Protein AF-A0A4Q2XFU2-F1 (afdb_monomer_lite)

Sequence (318 aa):
MWLLLPLVTVALMLGLLWYSGEKDAEALAARGAREAVERKFSPLDPGSWTQAGGTGRWFGEGVESVMTWKHNPWRRERVHVGKRLRELRDSTDPADQAEYRRLKKLGSEWQERLLERYPELALPKDKEVPEEKNAFLKLMALFKEIDGTRGGSSPLPLDELRGQGHLLDTRAAQDIVTKNRQMIDQLREIGLMTGHSSNGYDPGHQRPNPYNLLGGAELLLLDARLAAAQGDTAHALETIRATRGLADHLTGVATAGTLEGCLVGAMQQQIRMYLMESILPSLPADGIDLAEWEAAAGLGVARPPDYAGMQRGDWNAM

Foldseek 3Di:
DVVVVVVVVVVVVVVVVVVVVVVVVVLVVCQPVDDLDPQQDDPPDPVSVVVVPPPVVVVVSDPVNLVPDPVNVPPPPPPPVCPLLVCLVPDPDPVSVVVNVVVVVVVVVVLVVVCVVVVVLAFDDKDDDPPVLALLNLVQVVLVVQCVPPPGDGPLPCVLVVPPPQLVDLVSLVVSLVVCVVLLVSLLVSLPGDHHECPPPDVPPPGGDLLVLVSNLVSLLSVLLNCLLVQNNVSSLSSLSSNLSSLCRQLVYQLAAVVSVVSSVVSLVVSVCSCVPGRVVSHDPPDDPVVSSVVSSVPDDDDPVSNVSNHSSVSVVD

pLDDT: mean 76.24, std 17.19, range [42.53, 97.94]

Radius of gyration: 27.14 Å; chains: 1; bounding box: 66×79×58 Å

Structure (mmCIF, N/CA/C/O backbone):
data_AF-A0A4Q2XFU2-F1
#
_entry.id   AF-A0A4Q2XFU2-F1
#
loop_
_atom_site.group_PDB
_atom_site.id
_atom_site.type_symbol
_atom_site.label_atom_id
_atom_site.label_alt_id
_atom_site.label_comp_id
_atom_site.label_asym_id
_atom_site.label_entity_id
_atom_site.label_seq_id
_atom_site.pdbx_PDB_ins_code
_atom_site.Cartn_x
_atom_site.Cartn_y
_atom_site.Cartn_z
_atom_site.occupancy
_atom_site.B_iso_or_equiv
_atom_site.auth_seq_id
_atom_site.auth_comp_id
_atom_site.auth_asym_id
_atom_site.auth_atom_id
_atom_site.pdbx_PDB_model_num
ATOM 1 N N . MET A 1 1 ? 28.397 -60.029 -6.304 1.00 49.81 1 MET A N 1
ATOM 2 C CA . MET A 1 1 ? 28.362 -59.058 -7.424 1.00 49.81 1 MET A CA 1
ATOM 3 C C . MET A 1 1 ? 27.566 -57.785 -7.096 1.00 49.81 1 MET A C 1
ATOM 5 O O . MET A 1 1 ? 28.002 -56.717 -7.488 1.00 49.81 1 MET A O 1
ATOM 9 N N . TRP A 1 2 ? 26.481 -57.849 -6.309 1.00 45.12 2 TRP A N 1
ATOM 10 C CA . TRP A 1 2 ? 25.654 -56.678 -5.947 1.00 45.12 2 TRP A CA 1
ATOM 11 C C . TRP A 1 2 ? 26.248 -55.708 -4.899 1.00 45.12 2 TRP A C 1
ATOM 13 O O . TRP A 1 2 ? 25.798 -54.576 -4.800 1.00 45.12 2 TRP A O 1
ATOM 23 N N . LEU A 1 3 ? 27.292 -56.106 -4.163 1.00 48.03 3 LEU A N 1
ATOM 24 C CA . LEU A 1 3 ? 28.002 -55.234 -3.207 1.00 48.03 3 LEU A CA 1
ATOM 25 C C . LEU A 1 3 ? 29.131 -54.399 -3.840 1.00 48.03 3 LEU A C 1
ATOM 27 O O . LEU A 1 3 ? 29.602 -53.446 -3.229 1.00 48.03 3 LEU A O 1
ATOM 31 N N . LEU A 1 4 ? 29.563 -54.732 -5.062 1.00 51.41 4 LEU A N 1
ATOM 32 C CA . LEU A 1 4 ? 30.652 -54.021 -5.748 1.00 51.41 4 LEU A CA 1
ATOM 33 C C . LEU A 1 4 ? 30.171 -52.738 -6.436 1.00 51.41 4 LEU A C 1
ATOM 35 O O . LEU A 1 4 ? 30.928 -51.778 -6.523 1.00 51.41 4 LEU A O 1
ATOM 39 N N . LEU A 1 5 ? 28.910 -52.701 -6.877 1.00 54.88 5 LEU A N 1
ATOM 40 C CA . LEU A 1 5 ? 28.333 -51.542 -7.558 1.00 54.88 5 LEU A CA 1
ATOM 41 C C . LEU A 1 5 ? 28.380 -50.252 -6.711 1.00 54.88 5 LEU A C 1
ATOM 43 O O . LEU A 1 5 ? 28.926 -49.269 -7.207 1.00 54.88 5 LEU A O 1
ATOM 47 N N . PRO A 1 6 ? 27.906 -50.229 -5.444 1.00 57.16 6 PRO A N 1
ATOM 48 C CA . PRO A 1 6 ? 27.914 -49.000 -4.648 1.00 57.16 6 PRO A CA 1
ATOM 49 C C . PRO A 1 6 ? 29.331 -48.518 -4.306 1.00 57.16 6 PRO A C 1
ATOM 51 O O . PRO A 1 6 ? 29.575 -47.315 -4.278 1.00 57.16 6 PRO A O 1
ATOM 54 N N . LEU A 1 7 ? 30.290 -49.431 -4.115 1.00 63.16 7 LEU A N 1
ATOM 55 C CA . LEU A 1 7 ? 31.689 -49.075 -3.850 1.00 63.16 7 LEU A CA 1
ATOM 56 C C . LEU A 1 7 ? 32.358 -48.415 -5.061 1.00 63.16 7 LEU A C 1
ATOM 58 O O . LEU A 1 7 ? 33.082 -47.436 -4.900 1.00 63.16 7 LEU A O 1
ATOM 62 N N . VAL A 1 8 ? 32.073 -48.901 -6.271 1.00 70.88 8 VAL A N 1
ATOM 63 C CA . VAL A 1 8 ? 32.572 -48.289 -7.512 1.00 70.88 8 VAL A CA 1
ATOM 64 C C . VAL A 1 8 ? 31.958 -46.905 -7.724 1.00 70.88 8 VAL A C 1
ATOM 66 O O . VAL A 1 8 ? 32.666 -45.984 -8.123 1.00 70.88 8 VAL A O 1
ATOM 69 N N . THR A 1 9 ? 30.674 -46.714 -7.404 1.00 64.12 9 THR A N 1
ATOM 70 C CA . THR A 1 9 ? 30.022 -45.397 -7.509 1.00 64.12 9 THR A CA 1
ATOM 71 C C . THR A 1 9 ? 30.608 -44.390 -6.521 1.00 64.12 9 THR A C 1
ATOM 73 O O . THR A 1 9 ? 30.875 -43.252 -6.899 1.00 64.12 9 THR A O 1
ATOM 76 N N . VAL A 1 10 ? 30.862 -44.803 -5.275 1.00 67.69 10 VAL A N 1
ATOM 77 C CA . VAL A 1 10 ? 31.498 -43.943 -4.264 1.00 67.69 10 VAL A CA 1
ATOM 78 C C . VAL A 1 10 ? 32.936 -43.609 -4.662 1.00 67.69 10 VAL A C 1
ATOM 80 O O . VAL A 1 10 ? 33.326 -42.448 -4.587 1.00 67.69 10 VAL A O 1
ATOM 83 N N . ALA A 1 11 ? 33.706 -44.581 -5.158 1.00 74.94 11 ALA A N 1
ATOM 84 C CA . ALA A 1 11 ? 35.066 -44.342 -5.641 1.00 74.94 11 ALA A CA 1
ATOM 85 C C . ALA A 1 11 ? 35.101 -43.391 -6.851 1.00 74.94 11 ALA A C 1
ATOM 87 O O . ALA A 1 11 ? 35.951 -42.506 -6.907 1.00 74.94 11 ALA A O 1
ATOM 88 N N . LEU A 1 12 ? 34.150 -43.517 -7.785 1.00 69.50 12 LEU 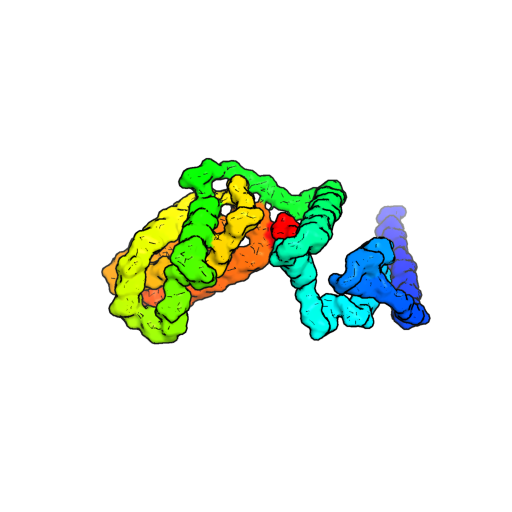A N 1
ATOM 89 C CA . LEU A 1 12 ? 34.001 -42.595 -8.915 1.00 69.50 12 LEU A CA 1
ATOM 90 C C . LEU A 1 12 ? 33.606 -41.188 -8.465 1.00 69.50 12 LEU A C 1
ATOM 92 O O . LEU A 1 12 ? 34.170 -40.222 -8.969 1.00 69.50 12 LEU A O 1
ATOM 96 N N . MET A 1 13 ? 32.684 -41.054 -7.507 1.00 59.94 13 MET A N 1
ATOM 97 C CA . MET A 1 13 ? 32.305 -39.745 -6.970 1.00 59.94 13 MET A CA 1
ATOM 98 C C . MET A 1 13 ? 33.457 -39.079 -6.217 1.00 59.94 13 MET A C 1
ATOM 100 O O . MET A 1 13 ? 33.692 -37.892 -6.414 1.00 59.94 13 MET A O 1
ATOM 104 N N . LEU A 1 14 ? 34.215 -39.831 -5.413 1.00 64.50 14 LEU A N 1
ATOM 105 C CA . LEU A 1 14 ? 35.394 -39.310 -4.716 1.00 64.50 14 LEU A CA 1
ATOM 106 C C . LEU A 1 14 ? 36.519 -38.942 -5.691 1.00 64.50 14 LEU A C 1
ATOM 108 O O . LEU A 1 14 ? 37.148 -37.903 -5.521 1.00 64.50 14 LEU A O 1
ATOM 112 N N . GLY A 1 15 ? 36.736 -39.743 -6.738 1.00 71.25 15 GLY A N 1
ATOM 113 C CA . GLY A 1 15 ? 37.690 -39.428 -7.803 1.00 71.25 15 GLY A CA 1
ATOM 114 C C . GLY A 1 15 ? 37.287 -38.194 -8.614 1.00 71.25 15 GLY A C 1
ATOM 115 O O . GLY A 1 15 ? 38.135 -37.361 -8.917 1.00 71.25 15 GLY A O 1
ATOM 116 N N . LEU A 1 16 ? 35.993 -38.029 -8.913 1.00 61.59 16 LEU A N 1
ATOM 117 C CA . LEU A 1 16 ? 35.456 -36.834 -9.572 1.00 61.59 16 LEU A CA 1
ATOM 118 C C . LEU A 1 16 ? 35.568 -35.593 -8.682 1.00 61.59 16 LEU A C 1
ATOM 120 O O . LEU A 1 16 ? 35.962 -34.549 -9.188 1.00 61.59 16 LEU A O 1
ATOM 124 N N . LEU A 1 17 ? 35.282 -35.714 -7.381 1.00 51.53 17 LEU A N 1
ATOM 125 C CA . LEU A 1 17 ? 35.433 -34.638 -6.393 1.00 51.53 17 LEU A CA 1
ATOM 126 C C . LEU A 1 17 ? 36.893 -34.215 -6.213 1.00 51.53 17 LEU A C 1
ATOM 128 O O . LEU A 1 17 ? 37.179 -33.021 -6.133 1.00 51.53 17 LEU A O 1
ATOM 132 N N . TRP A 1 18 ? 37.821 -35.175 -6.185 1.00 66.19 18 TRP A N 1
ATOM 133 C CA . TRP A 1 18 ? 39.254 -34.884 -6.166 1.00 66.19 18 TRP A CA 1
ATOM 134 C C . TRP A 1 18 ? 39.660 -34.164 -7.452 1.00 66.19 18 TRP A C 1
ATOM 136 O O . TRP A 1 18 ? 40.228 -33.078 -7.390 1.00 66.19 18 TRP A O 1
ATOM 146 N N . TYR A 1 19 ? 39.315 -34.715 -8.617 1.00 64.25 19 TYR A N 1
ATOM 147 C CA . TYR A 1 19 ? 39.688 -34.139 -9.909 1.00 64.25 19 TYR A CA 1
ATOM 148 C C . TYR A 1 19 ? 39.075 -32.748 -10.145 1.00 64.25 19 TYR A C 1
ATOM 150 O O . TYR A 1 19 ? 39.722 -31.877 -10.728 1.00 64.25 19 TYR A O 1
ATOM 158 N N . SER A 1 20 ? 37.847 -32.498 -9.672 1.00 53.00 20 SER A N 1
ATOM 159 C CA . SER A 1 20 ? 37.256 -31.155 -9.688 1.00 53.00 20 SER A CA 1
ATOM 160 C C . SER A 1 20 ? 37.944 -30.218 -8.696 1.00 53.00 20 SER A C 1
ATOM 162 O O . SER A 1 20 ? 38.199 -29.068 -9.036 1.00 53.00 20 SER A O 1
ATOM 164 N N . GLY A 1 21 ? 38.304 -30.714 -7.508 1.00 50.47 21 GLY A N 1
ATOM 165 C CA . GLY A 1 21 ? 39.012 -29.942 -6.486 1.00 50.47 21 GLY A CA 1
ATOM 166 C C . GLY A 1 21 ? 40.423 -29.524 -6.903 1.00 50.47 21 GLY A C 1
ATOM 167 O O . GLY A 1 21 ? 40.848 -28.422 -6.576 1.00 50.47 21 GLY A O 1
ATOM 168 N N . GLU A 1 22 ? 41.132 -30.353 -7.671 1.00 54.50 22 GLU A N 1
ATOM 169 C CA . GLU A 1 22 ? 42.472 -30.044 -8.189 1.00 54.50 22 GLU A CA 1
ATOM 170 C C . GLU A 1 22 ? 42.426 -28.931 -9.250 1.00 54.50 22 GLU A C 1
ATOM 172 O O . GLU A 1 22 ? 43.223 -27.994 -9.209 1.00 54.50 22 GLU A O 1
ATOM 177 N N . LYS A 1 23 ? 41.424 -28.966 -10.141 1.00 54.53 23 LYS A N 1
ATOM 178 C CA . LYS A 1 23 ? 41.195 -27.901 -11.131 1.00 54.53 23 LYS A CA 1
ATOM 179 C C . LYS A 1 23 ? 40.722 -26.598 -10.501 1.00 54.53 23 LYS A C 1
ATOM 181 O O . LYS A 1 23 ? 41.140 -25.530 -10.947 1.00 54.53 23 LYS A O 1
ATOM 186 N N . ASP A 1 24 ? 39.887 -26.671 -9.468 1.00 46.91 24 ASP A N 1
ATOM 187 C CA . ASP A 1 24 ? 39.476 -25.490 -8.709 1.00 46.91 24 ASP A CA 1
ATOM 188 C C . ASP A 1 24 ? 40.637 -24.917 -7.889 1.00 46.91 24 ASP A C 1
ATOM 190 O O . ASP A 1 24 ? 40.758 -23.698 -7.796 1.00 46.91 24 ASP A O 1
ATOM 194 N N . ALA A 1 25 ? 41.540 -25.751 -7.363 1.00 52.69 25 ALA A N 1
ATOM 195 C CA . ALA A 1 25 ? 42.742 -25.304 -6.662 1.00 52.69 25 ALA A CA 1
ATOM 196 C C . ALA A 1 25 ? 43.755 -24.628 -7.604 1.00 52.69 25 ALA A C 1
ATOM 198 O O . ALA A 1 25 ? 44.280 -23.573 -7.256 1.00 52.69 25 ALA A O 1
ATOM 199 N N . GLU A 1 26 ? 43.985 -25.159 -8.811 1.00 52.91 26 GLU A N 1
ATOM 200 C CA . GLU A 1 26 ? 44.792 -24.484 -9.842 1.00 52.91 26 GLU A CA 1
ATOM 201 C C . GLU A 1 26 ? 44.137 -23.178 -10.320 1.00 52.91 26 GLU A C 1
ATOM 203 O O . GLU A 1 26 ? 44.817 -22.161 -10.481 1.00 52.91 26 GLU A O 1
ATOM 208 N N . ALA A 1 27 ? 42.812 -23.163 -10.500 1.00 51.81 27 ALA A N 1
ATOM 209 C CA . ALA A 1 27 ? 42.072 -21.957 -10.868 1.00 51.81 27 ALA A CA 1
ATOM 210 C C . ALA A 1 27 ? 42.086 -20.898 -9.751 1.00 51.81 27 ALA A C 1
ATOM 212 O O . ALA A 1 27 ? 42.178 -19.706 -10.044 1.00 51.81 27 ALA A O 1
ATOM 213 N N . LEU A 1 28 ? 42.038 -21.310 -8.481 1.00 47.12 28 LEU A N 1
ATOM 214 C CA . LEU A 1 28 ? 42.187 -20.441 -7.310 1.00 47.12 28 LEU A CA 1
ATOM 215 C C . LEU A 1 28 ? 43.626 -19.935 -7.151 1.00 47.12 28 LEU A C 1
ATOM 217 O O . LEU A 1 28 ? 43.813 -18.762 -6.848 1.00 47.12 28 LEU A O 1
ATOM 221 N N . ALA A 1 29 ? 44.638 -20.765 -7.419 1.00 54.44 29 ALA A N 1
ATOM 222 C CA . ALA A 1 29 ? 46.047 -20.368 -7.371 1.00 54.44 29 ALA A CA 1
ATOM 223 C C . ALA A 1 29 ? 46.440 -19.409 -8.513 1.00 54.44 29 ALA A C 1
ATOM 225 O O . ALA A 1 29 ? 47.334 -18.580 -8.349 1.00 54.44 29 ALA A O 1
ATOM 226 N N . ALA A 1 30 ? 45.763 -19.489 -9.663 1.00 52.72 30 ALA A N 1
ATOM 227 C CA . ALA A 1 30 ? 45.964 -18.587 -10.799 1.00 52.72 30 ALA A CA 1
ATOM 228 C C . ALA A 1 30 ? 45.093 -17.311 -10.750 1.00 52.72 30 ALA A C 1
ATOM 230 O O . ALA A 1 30 ? 45.330 -16.373 -11.524 1.00 52.72 30 ALA A O 1
ATOM 231 N N . ARG A 1 31 ? 44.095 -17.239 -9.856 1.00 44.16 31 ARG A N 1
ATOM 232 C CA . ARG A 1 31 ? 43.271 -16.040 -9.627 1.00 44.16 31 ARG A CA 1
ATOM 233 C C . ARG A 1 31 ? 44.111 -14.969 -8.923 1.00 44.16 31 ARG A C 1
ATOM 235 O O . ARG A 1 31 ? 44.478 -15.106 -7.766 1.00 44.16 31 ARG A O 1
ATOM 242 N N . GLY A 1 32 ? 44.440 -13.902 -9.655 1.00 43.59 32 GLY A N 1
ATOM 243 C CA . GLY A 1 32 ? 45.226 -12.758 -9.164 1.00 43.59 32 GLY A CA 1
ATOM 244 C C . GLY A 1 32 ? 46.650 -12.649 -9.722 1.00 43.59 32 GLY A C 1
ATOM 245 O O . GLY A 1 32 ? 47.272 -11.604 -9.568 1.00 43.59 32 GLY A O 1
ATOM 246 N N . ALA A 1 33 ? 47.154 -13.669 -10.429 1.00 47.19 33 ALA A N 1
ATOM 247 C CA . ALA A 1 33 ? 48.502 -13.656 -11.018 1.00 47.19 33 ALA A CA 1
ATOM 248 C C . ALA A 1 33 ? 48.585 -12.971 -12.398 1.00 47.19 33 ALA A C 1
ATOM 250 O O . ALA A 1 33 ? 49.669 -12.832 -12.963 1.00 47.19 33 ALA A O 1
ATOM 251 N N . ARG A 1 34 ? 47.449 -12.557 -12.972 1.00 48.34 34 ARG A N 1
ATOM 252 C CA . ARG A 1 34 ? 47.411 -11.793 -14.226 1.00 48.34 34 ARG A CA 1
ATOM 253 C C . ARG A 1 34 ? 47.242 -10.317 -13.905 1.00 48.34 34 ARG A C 1
ATOM 255 O O . ARG A 1 34 ? 46.313 -9.959 -13.183 1.00 48.34 34 ARG A O 1
ATOM 262 N N . GLU A 1 35 ? 48.119 -9.483 -14.462 1.00 46.12 35 GLU A N 1
ATOM 263 C CA . GLU A 1 35 ? 47.969 -8.029 -14.407 1.00 46.12 35 GLU A CA 1
ATOM 264 C C . GLU A 1 35 ? 46.550 -7.634 -14.819 1.00 46.12 35 GLU A C 1
ATOM 266 O O . GLU A 1 35 ? 45.994 -8.143 -15.800 1.00 46.12 35 GLU A O 1
ATOM 271 N N . ALA A 1 36 ? 45.948 -6.741 -14.033 1.00 47.31 36 ALA A N 1
ATOM 272 C CA . ALA A 1 36 ? 44.633 -6.210 -14.323 1.00 47.31 36 ALA A CA 1
ATOM 273 C C . ALA A 1 36 ? 44.693 -5.479 -15.668 1.00 47.31 36 ALA A C 1
ATOM 275 O O . ALA A 1 36 ? 45.238 -4.383 -15.764 1.00 47.31 36 ALA A O 1
ATOM 276 N N . VAL A 1 37 ? 44.140 -6.102 -16.713 1.00 52.44 37 VAL A N 1
ATOM 277 C CA . VAL A 1 37 ? 43.963 -5.465 -18.021 1.00 52.44 37 VAL A CA 1
ATOM 278 C C . VAL A 1 37 ? 43.255 -4.137 -17.792 1.00 52.44 37 VAL A C 1
ATOM 280 O O . VAL A 1 37 ? 42.186 -4.118 -17.184 1.00 52.44 37 VAL A O 1
ATOM 283 N N . GLU A 1 38 ? 43.840 -3.034 -18.252 1.00 48.56 38 GLU A N 1
ATOM 284 C CA . GLU A 1 38 ? 43.254 -1.708 -18.092 1.00 48.56 38 GLU A CA 1
ATOM 285 C C . GLU A 1 38 ? 41.925 -1.654 -18.867 1.00 48.56 38 GLU A C 1
ATOM 287 O O . GLU A 1 38 ? 41.883 -1.712 -20.100 1.00 48.56 38 GLU A O 1
ATOM 292 N N . ARG A 1 39 ? 40.802 -1.659 -18.135 1.00 58.12 39 ARG A N 1
ATOM 293 C CA . ARG A 1 39 ? 39.467 -1.837 -18.724 1.00 58.12 39 ARG A CA 1
ATOM 294 C C . ARG A 1 39 ? 38.865 -0.491 -19.090 1.00 58.12 39 ARG A C 1
ATOM 296 O O . ARG A 1 39 ? 38.574 0.324 -18.218 1.00 58.12 39 ARG A O 1
ATOM 303 N N . LYS A 1 40 ? 38.585 -0.305 -20.378 1.00 55.59 40 LYS A N 1
ATOM 304 C CA . LYS A 1 40 ? 37.839 0.836 -20.919 1.00 55.59 40 LYS A CA 1
ATOM 305 C C . LYS A 1 40 ? 36.332 0.613 -20.777 1.00 55.59 40 LYS A C 1
ATOM 307 O O . LYS A 1 40 ? 35.641 0.587 -21.780 1.00 55.59 40 LYS A O 1
ATOM 312 N N . PHE A 1 41 ? 35.821 0.387 -19.566 1.00 53.00 41 PHE A N 1
ATOM 313 C CA . PHE A 1 41 ? 34.390 0.566 -19.292 1.00 53.00 41 PHE A CA 1
ATOM 314 C C . PHE A 1 41 ? 34.247 1.766 -18.373 1.00 53.00 41 PHE A C 1
ATOM 316 O O . PHE A 1 41 ? 34.809 1.788 -17.278 1.00 53.00 41 PHE A O 1
ATOM 323 N N . SER A 1 42 ? 33.467 2.739 -18.817 1.00 55.66 42 SER A N 1
ATOM 324 C CA . SER A 1 42 ? 33.094 3.918 -18.059 1.00 55.66 42 SER A CA 1
ATOM 325 C C . SER A 1 42 ? 31.567 3.998 -18.001 1.00 55.66 42 SER A C 1
ATOM 327 O O . SER A 1 42 ? 30.910 4.022 -19.046 1.00 55.66 42 SER A O 1
ATOM 329 N N . PRO A 1 43 ? 30.972 4.115 -16.802 1.00 52.31 43 PRO A N 1
ATOM 330 C CA . PRO A 1 43 ? 29.551 4.437 -16.656 1.00 52.31 43 PRO A CA 1
ATOM 331 C C . PRO A 1 43 ? 29.159 5.776 -17.309 1.00 52.31 43 PRO A C 1
ATOM 333 O O . PRO A 1 43 ? 27.975 6.050 -17.481 1.00 52.31 43 PRO A O 1
ATOM 336 N N . LEU A 1 44 ? 30.150 6.616 -17.631 1.00 48.34 44 LEU A N 1
ATOM 337 C CA . LEU A 1 44 ? 29.997 7.958 -18.191 1.00 48.34 44 LEU A CA 1
ATOM 338 C C . LEU A 1 44 ? 30.232 8.013 -19.711 1.00 48.34 44 LEU A C 1
ATOM 340 O O . LEU A 1 44 ? 29.980 9.054 -20.307 1.00 48.34 44 LEU A O 1
ATOM 344 N N . ASP A 1 45 ? 30.701 6.927 -20.340 1.00 55.88 45 ASP A N 1
ATOM 345 C CA . ASP A 1 45 ? 30.962 6.864 -21.786 1.00 55.88 45 ASP A CA 1
ATOM 346 C C . ASP A 1 45 ? 30.256 5.647 -22.421 1.00 55.88 45 ASP A C 1
ATOM 348 O O . ASP A 1 45 ? 30.726 4.516 -22.271 1.00 55.88 45 ASP A O 1
ATOM 352 N N . PRO A 1 46 ? 29.149 5.844 -23.159 1.00 49.09 46 PRO A N 1
ATOM 353 C CA . PRO A 1 46 ? 28.415 4.768 -23.830 1.00 49.09 46 PRO A CA 1
ATOM 354 C C . PRO A 1 46 ? 29.239 3.997 -24.874 1.00 49.09 46 PRO A C 1
ATOM 356 O O . PRO A 1 46 ? 28.970 2.820 -25.124 1.00 49.09 46 PRO A O 1
ATOM 359 N N . GLY A 1 47 ? 30.267 4.618 -25.471 1.00 54.72 47 GLY A N 1
ATOM 360 C CA . GLY A 1 47 ? 31.156 3.963 -26.441 1.00 54.72 47 GLY A CA 1
ATOM 361 C C . GLY A 1 47 ? 32.007 2.851 -25.819 1.00 54.72 47 GLY A C 1
ATOM 362 O O . GLY A 1 47 ? 32.473 1.945 -26.507 1.00 54.72 47 GLY A O 1
ATOM 363 N N . SER A 1 48 ? 32.147 2.881 -24.496 1.00 57.47 48 SER A N 1
ATOM 364 C CA . SER A 1 48 ? 32.890 1.913 -23.695 1.00 57.47 48 SER A CA 1
ATOM 365 C C . SER A 1 48 ? 32.091 0.619 -23.416 1.00 57.47 48 SER A C 1
ATOM 367 O O . SER A 1 48 ? 32.654 -0.412 -23.042 1.00 57.47 48 SER A O 1
ATOM 369 N N . TRP A 1 49 ? 30.769 0.628 -23.649 1.00 53.22 49 TRP A N 1
ATOM 370 C CA . TRP A 1 49 ? 29.867 -0.489 -23.320 1.00 53.22 49 TRP A CA 1
ATOM 371 C C . TRP A 1 49 ? 29.839 -1.567 -24.406 1.00 53.22 49 TRP A C 1
ATOM 373 O O . TRP A 1 49 ? 29.601 -2.737 -24.119 1.00 53.22 49 TRP A O 1
ATOM 383 N N . THR A 1 50 ? 30.143 -1.203 -25.652 1.00 50.59 50 THR A N 1
ATOM 384 C CA . THR A 1 50 ? 30.271 -2.148 -26.772 1.00 50.59 50 THR A CA 1
ATOM 385 C C . THR A 1 50 ? 31.562 -2.967 -26.689 1.00 50.59 50 THR A C 1
ATOM 387 O O . THR A 1 50 ? 31.580 -4.124 -27.104 1.00 50.59 50 THR A O 1
ATOM 390 N N . GLN A 1 51 ? 32.624 -2.416 -26.084 1.00 48.69 51 GLN A N 1
ATOM 391 C CA . GLN A 1 51 ? 33.858 -3.149 -25.763 1.00 48.69 51 GLN A CA 1
ATOM 392 C C . GLN A 1 51 ? 33.703 -4.074 -24.547 1.00 48.69 51 GLN A C 1
ATOM 394 O O . GLN A 1 51 ? 34.470 -5.022 -24.395 1.00 48.69 51 GLN A O 1
ATOM 399 N N . ALA A 1 52 ? 32.677 -3.860 -23.719 1.00 47.22 52 ALA A N 1
ATOM 400 C CA . ALA A 1 52 ? 32.298 -4.742 -22.616 1.00 47.22 52 ALA A CA 1
ATOM 401 C C . ALA A 1 52 ? 31.436 -5.939 -23.057 1.00 47.22 52 ALA A C 1
ATOM 403 O O . ALA A 1 52 ? 30.68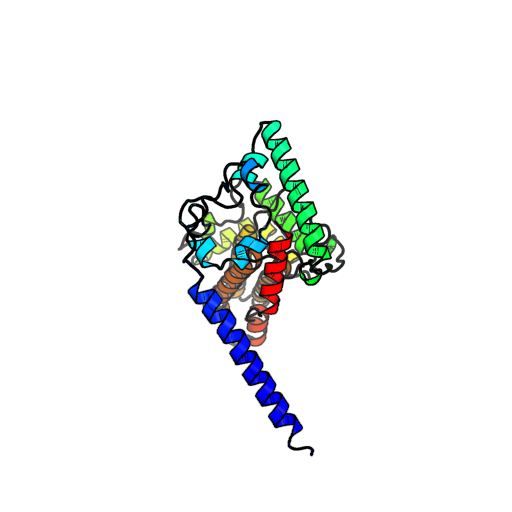8 -6.497 -22.252 1.00 47.22 52 ALA A O 1
ATOM 404 N N . GLY A 1 53 ? 31.546 -6.349 -24.327 1.00 42.53 53 GLY A N 1
ATOM 405 C CA . GLY A 1 53 ? 30.926 -7.551 -24.876 1.00 42.53 53 GLY A CA 1
ATOM 406 C C . GLY A 1 53 ? 31.309 -8.800 -24.080 1.00 42.53 53 GLY A C 1
ATOM 407 O O . GLY A 1 53 ? 32.316 -9.449 -24.354 1.00 42.53 53 GLY A O 1
ATOM 408 N N . GLY A 1 54 ? 30.491 -9.123 -23.078 1.00 45.62 54 GLY A N 1
ATOM 409 C CA . GLY A 1 54 ? 30.625 -10.312 -22.250 1.00 45.62 54 GLY A CA 1
ATOM 410 C C . GLY A 1 54 ? 30.490 -10.029 -20.758 1.00 45.62 54 GLY A C 1
ATOM 411 O O . GLY A 1 54 ? 31.433 -10.262 -20.007 1.00 45.62 54 GLY A O 1
ATOM 412 N N . THR A 1 55 ? 29.301 -9.645 -20.293 1.00 46.28 55 THR A N 1
ATOM 413 C CA . THR A 1 55 ? 28.937 -9.742 -18.864 1.00 46.28 55 THR A CA 1
ATOM 414 C C . THR A 1 55 ? 29.139 -11.166 -18.318 1.00 46.28 55 THR A C 1
ATOM 416 O O . THR A 1 55 ? 29.512 -11.338 -17.163 1.00 46.28 55 THR A O 1
ATOM 419 N N . GLY A 1 56 ? 29.034 -12.201 -19.164 1.00 43.88 56 GLY A N 1
ATOM 420 C CA . GLY A 1 56 ? 29.415 -13.578 -18.813 1.00 43.88 56 GLY A CA 1
ATOM 421 C C . GLY A 1 56 ? 30.911 -13.770 -18.506 1.00 43.88 56 GLY A C 1
ATOM 422 O O . GLY A 1 56 ? 31.268 -14.627 -17.703 1.00 43.88 56 GLY A O 1
ATOM 423 N N . ARG A 1 57 ? 31.795 -12.937 -19.076 1.00 49.78 57 ARG A N 1
ATOM 424 C CA . ARG A 1 57 ? 33.235 -12.926 -18.759 1.00 49.78 57 ARG A CA 1
ATOM 425 C C . ARG A 1 57 ? 33.504 -12.274 -17.400 1.00 49.78 57 ARG A C 1
ATOM 427 O O . ARG A 1 57 ? 34.405 -12.705 -16.693 1.00 49.78 57 ARG A O 1
ATOM 434 N N . TRP A 1 58 ? 32.682 -11.295 -17.012 1.00 52.06 58 TRP A N 1
ATOM 435 C CA . TRP A 1 58 ? 32.807 -10.583 -15.734 1.00 52.06 58 TRP A CA 1
ATOM 436 C C . TRP A 1 58 ? 32.568 -11.504 -14.531 1.00 52.06 58 TRP A C 1
ATOM 438 O O . TRP A 1 58 ? 33.284 -11.401 -13.541 1.00 52.06 58 TRP A O 1
ATOM 448 N N . PHE A 1 59 ? 31.612 -12.436 -14.629 1.00 48.72 59 PHE A N 1
ATOM 449 C CA . PHE A 1 59 ? 31.357 -13.428 -13.575 1.00 48.72 59 PHE A CA 1
ATOM 450 C C . PHE A 1 59 ? 32.319 -14.628 -13.622 1.00 48.72 59 PHE A C 1
ATOM 452 O O . PHE A 1 59 ? 32.627 -15.198 -12.577 1.00 48.72 59 PHE A O 1
ATOM 459 N N . GLY A 1 60 ? 32.840 -14.988 -14.802 1.00 49.41 60 GLY A N 1
ATOM 460 C CA . GLY A 1 60 ? 33.804 -16.087 -14.959 1.00 49.41 60 GLY A CA 1
ATOM 461 C C . GLY A 1 60 ? 35.183 -15.818 -14.338 1.00 49.41 60 GLY A C 1
ATOM 462 O O . GLY A 1 60 ? 35.864 -16.751 -13.917 1.00 49.41 60 GLY A O 1
ATOM 463 N N . GLU A 1 61 ? 35.585 -14.549 -14.230 1.00 52.38 61 GLU A N 1
ATOM 464 C CA . GLU A 1 61 ? 36.878 -14.127 -13.663 1.00 52.38 61 GLU A CA 1
ATOM 465 C C . GLU A 1 61 ? 36.867 -13.970 -12.128 1.00 52.38 61 GLU A C 1
ATOM 467 O O . GLU A 1 61 ? 37.913 -13.728 -11.527 1.00 52.38 61 GLU A O 1
ATOM 472 N N . GLY A 1 62 ? 35.712 -14.173 -11.485 1.00 50.00 62 GLY A N 1
ATOM 473 C CA . GLY A 1 62 ? 35.541 -14.122 -10.032 1.00 50.00 62 GLY A CA 1
ATOM 474 C C . GLY A 1 62 ? 35.110 -12.750 -9.498 1.00 50.00 62 GLY A C 1
ATOM 475 O O . GLY A 1 62 ? 35.445 -11.698 -10.044 1.00 50.00 62 GLY A O 1
ATOM 476 N N . VAL A 1 63 ? 34.368 -12.763 -8.384 1.00 54.38 63 VAL A N 1
ATOM 477 C CA . VAL A 1 63 ? 33.807 -11.567 -7.717 1.00 54.38 63 VAL A CA 1
ATOM 478 C C . VAL A 1 63 ? 34.894 -10.546 -7.343 1.00 54.38 63 VAL A C 1
ATOM 480 O O . VAL A 1 63 ? 34.665 -9.342 -7.398 1.00 54.38 63 VAL A O 1
ATOM 483 N N . GLU A 1 64 ? 36.112 -10.999 -7.049 1.00 56.19 64 GLU A N 1
ATOM 484 C CA . GLU A 1 64 ? 37.273 -10.160 -6.714 1.00 56.19 64 GLU A CA 1
ATOM 485 C C . GLU A 1 64 ? 37.682 -9.209 -7.852 1.00 56.19 64 GLU A C 1
ATOM 487 O O . GLU A 1 64 ? 38.100 -8.074 -7.601 1.00 56.19 64 GLU A O 1
ATOM 492 N N . SER A 1 65 ? 37.494 -9.623 -9.111 1.00 58.59 65 SER A N 1
ATOM 493 C CA . SER A 1 65 ? 37.736 -8.780 -10.289 1.00 58.59 65 SER A CA 1
ATOM 494 C C . SER A 1 65 ? 36.766 -7.597 -10.336 1.00 58.59 65 SER A C 1
ATOM 496 O O . SER A 1 65 ? 37.158 -6.460 -10.604 1.00 58.59 65 SER A O 1
ATOM 498 N N . VAL A 1 66 ? 35.499 -7.840 -9.990 1.00 58.28 66 VAL A N 1
ATOM 499 C CA . VAL A 1 66 ? 34.485 -6.785 -9.865 1.00 58.28 66 VAL A CA 1
ATOM 500 C C . VAL A 1 66 ? 34.798 -5.891 -8.661 1.00 58.28 66 VAL A C 1
ATOM 502 O O . VAL A 1 66 ? 34.636 -4.676 -8.737 1.00 58.28 66 VAL A O 1
ATOM 505 N N . MET A 1 67 ? 35.323 -6.461 -7.571 1.00 60.78 67 MET A N 1
ATOM 506 C CA . MET A 1 67 ? 35.608 -5.721 -6.337 1.00 60.78 67 MET A CA 1
ATOM 507 C C . MET A 1 67 ? 36.815 -4.771 -6.427 1.00 60.78 67 MET A C 1
ATOM 509 O O . MET A 1 67 ? 36.843 -3.715 -5.777 1.00 60.78 67 MET A O 1
ATOM 513 N N . THR A 1 68 ? 37.810 -5.134 -7.235 1.00 61.62 68 THR A N 1
ATOM 514 C CA . THR A 1 68 ? 39.040 -4.355 -7.467 1.00 61.62 68 THR A CA 1
ATOM 515 C C . THR A 1 68 ? 38.892 -3.304 -8.564 1.00 61.62 68 THR A C 1
ATOM 517 O O . THR A 1 68 ? 39.727 -2.405 -8.674 1.00 61.62 68 THR A O 1
ATOM 520 N N . TRP A 1 69 ? 37.808 -3.364 -9.335 1.00 63.94 69 TRP A N 1
ATOM 521 C CA . TRP A 1 69 ? 37.535 -2.423 -10.408 1.00 63.94 69 TRP A CA 1
ATOM 522 C C . TRP A 1 69 ? 37.342 -0.983 -9.901 1.00 63.94 69 TRP A C 1
ATOM 524 O O . TRP A 1 69 ? 36.675 -0.734 -8.896 1.00 63.94 69 TRP A O 1
ATOM 534 N N . LYS A 1 70 ? 37.915 -0.006 -10.620 1.00 58.75 70 LYS A N 1
ATOM 535 C CA . LYS A 1 70 ? 37.861 1.425 -10.269 1.00 58.75 70 LYS A CA 1
ATOM 536 C C . LYS A 1 70 ? 36.428 1.962 -10.165 1.00 58.75 70 LYS A C 1
ATOM 538 O O . LYS A 1 70 ? 36.159 2.744 -9.265 1.00 58.75 70 LYS A O 1
ATOM 543 N N . HIS A 1 71 ? 35.524 1.487 -11.023 1.00 55.00 71 HIS A N 1
ATOM 544 C CA . HIS A 1 71 ? 34.099 1.846 -11.012 1.00 55.00 71 HIS A CA 1
ATOM 545 C C . HIS A 1 71 ? 33.218 0.741 -10.423 1.00 55.00 71 HIS A C 1
ATOM 547 O O . HIS A 1 71 ? 32.046 0.621 -10.778 1.00 55.00 71 HIS A O 1
ATOM 553 N N . ASN A 1 72 ? 33.789 -0.086 -9.541 1.00 60.41 72 ASN A N 1
ATOM 554 C CA . ASN A 1 72 ? 33.043 -1.073 -8.777 1.00 60.41 72 ASN A CA 1
ATOM 555 C C . ASN A 1 72 ? 31.788 -0.411 -8.162 1.00 60.41 72 ASN A C 1
ATOM 557 O O . ASN A 1 72 ? 31.950 0.537 -7.391 1.00 60.41 72 ASN A O 1
ATOM 561 N N . PRO A 1 73 ? 30.568 -0.917 -8.432 1.00 51.69 73 PRO A N 1
ATOM 562 C CA . PRO A 1 73 ? 29.329 -0.348 -7.893 1.00 51.69 73 PRO A CA 1
ATOM 563 C C . PRO A 1 73 ? 29.261 -0.362 -6.353 1.00 51.69 73 PRO A C 1
ATOM 565 O O . PRO A 1 73 ? 28.468 0.372 -5.767 1.00 51.69 73 PRO A O 1
ATOM 568 N N . TRP A 1 74 ? 30.103 -1.161 -5.688 1.00 56.12 74 TRP A N 1
ATOM 569 C CA . TRP A 1 74 ? 30.262 -1.212 -4.232 1.00 56.12 74 TRP A CA 1
ATOM 570 C C . TRP A 1 74 ? 31.400 -0.328 -3.688 1.00 56.12 74 TRP A C 1
ATOM 572 O O . TRP A 1 74 ? 31.434 -0.059 -2.483 1.00 56.12 74 TRP A O 1
ATOM 582 N N . ARG A 1 75 ? 32.331 0.161 -4.527 1.00 56.03 75 ARG A N 1
ATOM 583 C CA . ARG A 1 75 ? 33.279 1.214 -4.118 1.00 56.03 75 ARG A CA 1
ATOM 584 C C . ARG A 1 75 ? 32.540 2.546 -4.169 1.00 56.03 75 ARG A C 1
ATOM 586 O O . ARG A 1 75 ? 31.899 2.873 -5.154 1.00 56.03 75 ARG A O 1
ATOM 593 N N . ARG A 1 76 ? 32.638 3.313 -3.083 1.00 45.88 76 ARG A N 1
ATOM 594 C CA . ARG A 1 76 ? 31.887 4.548 -2.791 1.00 45.88 76 ARG A CA 1
ATOM 595 C C . ARG A 1 76 ? 32.161 5.744 -3.732 1.00 45.88 76 ARG A C 1
ATOM 597 O O . ARG A 1 76 ? 32.110 6.884 -3.277 1.00 45.88 76 ARG A O 1
ATOM 604 N N . GLU A 1 77 ? 32.414 5.550 -5.025 1.00 51.50 77 GLU A N 1
ATOM 605 C CA . GLU A 1 77 ? 32.059 6.597 -5.984 1.00 51.50 77 GLU A CA 1
ATOM 606 C C . GLU A 1 77 ? 30.529 6.602 -6.050 1.00 51.50 77 GLU A C 1
ATOM 608 O O . GLU A 1 77 ? 29.910 5.575 -6.315 1.00 51.50 77 GLU A O 1
ATOM 613 N N . ARG A 1 78 ? 29.887 7.737 -5.744 1.00 49.09 78 ARG A N 1
ATOM 614 C CA . ARG A 1 78 ? 28.420 7.894 -5.808 1.00 49.09 78 ARG A CA 1
ATOM 615 C C . ARG A 1 78 ? 27.928 7.903 -7.264 1.00 49.09 78 ARG A C 1
ATOM 617 O O . ARG A 1 78 ? 27.215 8.811 -7.688 1.00 49.09 78 ARG A O 1
ATOM 624 N N . VAL A 1 79 ? 28.323 6.912 -8.053 1.00 52.12 79 VAL A N 1
ATOM 625 C CA . VAL A 1 79 ? 27.734 6.631 -9.353 1.00 52.12 79 VAL A CA 1
ATOM 626 C C . VAL A 1 79 ? 26.452 5.866 -9.063 1.00 52.12 79 VAL A C 1
ATOM 628 O O . VAL A 1 79 ? 26.426 4.644 -8.970 1.00 52.12 79 VAL A O 1
ATOM 631 N N . HIS A 1 80 ? 25.370 6.606 -8.833 1.00 55.19 80 HIS A N 1
ATOM 632 C CA . HIS A 1 80 ? 24.052 6.001 -8.725 1.00 55.19 80 HIS A CA 1
ATOM 633 C C . HIS A 1 80 ? 23.717 5.348 -10.069 1.00 55.19 80 HIS A C 1
ATOM 635 O O . HIS A 1 80 ? 23.518 6.047 -11.067 1.00 55.19 80 HIS A O 1
ATOM 641 N N . VAL A 1 81 ? 23.666 4.015 -10.093 1.00 52.38 81 VAL A N 1
ATOM 642 C CA . VAL A 1 81 ? 23.144 3.247 -11.228 1.00 52.38 81 VAL A CA 1
ATOM 643 C C . VAL A 1 81 ? 21.770 3.829 -11.590 1.00 52.38 81 VAL A C 1
ATOM 645 O O . VAL A 1 81 ? 20.939 4.073 -10.718 1.00 52.38 81 VAL A O 1
ATOM 648 N N . GLY A 1 82 ? 21.581 4.194 -12.861 1.00 67.12 82 GLY A N 1
ATOM 649 C CA . GLY A 1 82 ? 20.372 4.874 -13.345 1.00 67.12 82 GLY A CA 1
ATOM 650 C C . GLY A 1 82 ? 20.357 6.408 -13.235 1.00 67.12 82 GLY A C 1
ATOM 651 O O . GLY A 1 82 ? 19.436 7.033 -13.753 1.00 67.12 82 GLY A O 1
ATOM 652 N N . LYS A 1 83 ? 21.355 7.069 -12.624 1.00 75.56 83 LYS A N 1
ATOM 653 C CA . LYS A 1 83 ? 21.440 8.548 -12.608 1.00 75.56 83 LYS A CA 1
ATOM 654 C C . LYS A 1 83 ? 21.558 9.125 -14.014 1.00 75.56 83 LYS A C 1
ATOM 656 O O . LYS A 1 83 ? 2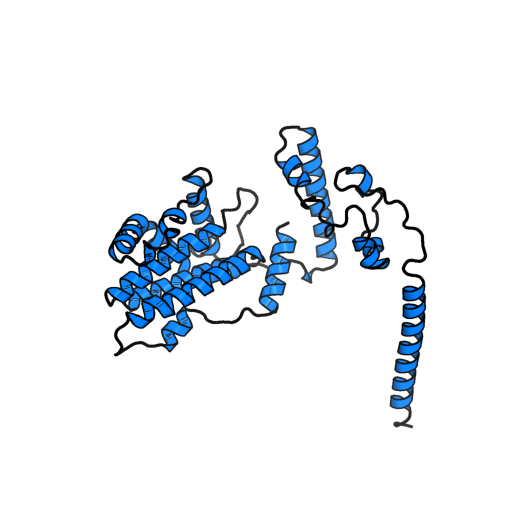0.760 9.980 -14.367 1.00 75.56 83 LYS A O 1
ATOM 661 N N . ARG A 1 84 ? 22.487 8.612 -14.827 1.00 75.19 84 ARG A N 1
ATOM 662 C CA . ARG A 1 84 ? 22.654 9.074 -16.211 1.00 75.19 84 ARG A CA 1
ATOM 663 C C . ARG A 1 84 ? 21.410 8.805 -17.054 1.00 75.19 84 ARG A C 1
ATOM 665 O O . ARG A 1 84 ? 21.014 9.656 -17.831 1.00 75.19 84 ARG A O 1
ATOM 672 N N . LEU A 1 85 ? 20.756 7.658 -16.863 1.00 80.69 85 LEU A N 1
ATOM 673 C CA . LEU A 1 85 ? 19.511 7.347 -17.569 1.00 80.69 85 LEU A CA 1
ATOM 674 C C . LEU A 1 85 ? 18.383 8.325 -17.194 1.00 80.69 85 LEU A C 1
ATOM 676 O O . LEU A 1 85 ? 17.644 8.753 -18.074 1.00 80.69 85 LEU A O 1
ATOM 680 N N . ARG A 1 86 ? 18.287 8.726 -15.916 1.00 79.56 86 ARG A N 1
ATOM 681 C CA . ARG A 1 86 ? 17.376 9.795 -15.468 1.00 79.56 86 ARG A CA 1
ATOM 682 C C . ARG A 1 86 ? 17.744 11.155 -16.056 1.00 79.56 86 ARG A C 1
ATOM 684 O O . ARG A 1 86 ? 16.861 11.830 -16.556 1.00 79.56 86 ARG A O 1
ATOM 691 N N . GLU A 1 87 ? 19.024 11.524 -16.056 1.00 83.00 87 GLU A N 1
ATOM 692 C CA . GLU A 1 87 ? 19.498 12.765 -16.689 1.00 83.00 87 GLU A CA 1
ATOM 693 C C . GLU A 1 87 ? 19.131 12.807 -18.177 1.00 83.00 87 GLU A C 1
ATOM 695 O O . GLU A 1 87 ? 18.629 13.821 -18.640 1.00 83.00 87 GLU A O 1
ATOM 700 N N . LEU A 1 88 ? 19.312 11.702 -18.910 1.00 85.12 88 LEU A N 1
ATOM 701 C CA . LEU A 1 88 ? 18.915 11.597 -20.317 1.00 85.12 88 LEU A CA 1
ATOM 702 C C . LEU A 1 88 ? 17.391 11.705 -20.496 1.00 85.12 88 LEU A C 1
ATOM 704 O O . LEU A 1 88 ? 16.932 12.399 -21.397 1.00 85.12 88 LEU A O 1
ATOM 708 N N . ARG A 1 89 ? 16.609 11.042 -19.632 1.00 84.31 89 ARG A N 1
ATOM 709 C CA . ARG A 1 89 ? 15.136 11.099 -19.634 1.00 84.31 89 ARG A CA 1
ATOM 710 C C . ARG A 1 89 ? 14.612 12.511 -19.371 1.00 84.31 89 ARG A C 1
ATOM 712 O O . ARG A 1 89 ? 13.637 12.913 -19.997 1.00 84.31 89 ARG A O 1
ATOM 719 N N . ASP A 1 90 ? 15.239 13.230 -18.446 1.00 84.25 90 ASP A N 1
ATOM 720 C CA . ASP A 1 90 ? 14.805 14.555 -17.993 1.00 84.25 90 ASP A CA 1
ATOM 721 C C . ASP A 1 90 ? 15.459 15.692 -18.815 1.00 84.25 90 ASP A C 1
ATOM 723 O O . ASP A 1 90 ? 15.117 16.862 -18.640 1.00 84.25 90 ASP A O 1
ATOM 727 N N . SER A 1 91 ? 16.389 15.365 -19.725 1.00 86.62 91 SER A N 1
ATOM 728 C CA . SER A 1 91 ? 17.070 16.326 -20.600 1.00 86.62 91 SER A CA 1
ATOM 729 C C . SER A 1 91 ? 16.117 16.911 -21.642 1.00 86.62 91 SER A C 1
ATOM 731 O O . SER A 1 91 ? 15.278 16.216 -22.213 1.00 86.62 91 SER A O 1
ATOM 733 N N . THR A 1 92 ? 16.269 18.201 -21.934 1.00 90.00 92 THR A N 1
ATOM 734 C CA . THR A 1 92 ? 15.531 18.879 -23.013 1.00 90.00 92 THR A CA 1
ATOM 735 C C . THR A 1 92 ? 16.245 18.786 -24.364 1.00 90.00 92 THR A C 1
ATOM 737 O O . THR A 1 92 ? 15.660 19.155 -25.382 1.00 90.00 92 THR A O 1
ATOM 740 N N . ASP A 1 93 ? 17.480 18.268 -24.397 1.00 92.25 93 ASP A N 1
ATOM 741 C CA . ASP A 1 93 ? 18.254 18.089 -25.625 1.00 92.25 93 ASP A CA 1
ATOM 742 C C . ASP A 1 93 ? 17.690 16.915 -26.460 1.00 92.25 93 ASP A C 1
ATOM 744 O O . ASP A 1 93 ? 17.615 15.780 -25.969 1.00 92.25 93 ASP A O 1
ATOM 748 N N . PRO A 1 94 ? 17.316 17.135 -27.738 1.00 91.62 94 PRO A N 1
ATOM 749 C CA . PRO A 1 94 ? 16.891 16.067 -28.640 1.00 91.62 94 PRO A CA 1
ATOM 750 C C . PRO A 1 94 ? 17.885 14.903 -28.767 1.00 91.62 94 PRO A C 1
ATOM 752 O O . PRO A 1 94 ? 17.446 13.765 -28.956 1.00 91.62 94 PRO A O 1
ATOM 755 N N . ALA A 1 95 ? 19.194 15.159 -28.668 1.00 87.69 95 ALA A N 1
ATOM 756 C CA . ALA A 1 95 ? 20.225 14.126 -28.752 1.00 87.69 95 ALA A CA 1
ATOM 757 C C . ALA A 1 95 ? 20.204 13.199 -27.526 1.00 87.69 95 ALA A C 1
ATOM 759 O O . ALA A 1 95 ? 20.209 11.975 -27.679 1.00 87.69 95 ALA A O 1
ATOM 760 N N . ASP A 1 96 ? 20.086 13.764 -26.324 1.00 87.06 96 ASP A N 1
ATOM 761 C CA . ASP A 1 96 ? 19.943 12.995 -25.083 1.00 87.06 96 ASP A CA 1
ATOM 762 C C . ASP A 1 96 ? 18.639 12.181 -25.077 1.00 87.06 96 ASP A C 1
ATOM 764 O O . ASP A 1 96 ? 18.632 11.013 -24.687 1.00 87.06 96 ASP A O 1
ATOM 768 N N . GLN A 1 97 ? 17.542 12.752 -25.584 1.00 89.38 97 GLN A N 1
ATOM 769 C CA . GLN A 1 97 ? 16.259 12.053 -25.723 1.00 89.38 97 GLN A CA 1
ATOM 770 C C . GLN A 1 97 ? 16.299 10.921 -26.757 1.00 89.38 97 GLN A C 1
ATOM 772 O O . GLN A 1 97 ? 15.591 9.915 -26.624 1.00 89.38 97 GLN A O 1
ATOM 777 N N . ALA A 1 98 ? 17.088 11.073 -27.823 1.00 88.75 98 ALA A N 1
ATOM 778 C CA . ALA A 1 98 ? 17.321 10.007 -28.790 1.00 88.75 98 ALA A CA 1
ATOM 779 C C . ALA A 1 98 ? 18.140 8.872 -28.159 1.00 88.75 98 ALA A C 1
ATOM 781 O O . ALA A 1 98 ? 17.783 7.702 -28.319 1.00 88.75 98 ALA A O 1
ATOM 782 N N . GLU A 1 99 ? 19.172 9.208 -27.382 1.00 86.00 99 GLU A N 1
ATOM 783 C CA . GLU A 1 99 ? 19.976 8.220 -26.663 1.00 86.00 99 GLU A CA 1
ATOM 784 C C . GLU A 1 99 ? 19.161 7.503 -25.579 1.00 86.00 99 GLU A C 1
ATOM 786 O O . GLU A 1 99 ? 19.214 6.277 -25.491 1.00 86.00 99 GLU A O 1
ATOM 791 N N . TYR A 1 100 ? 18.318 8.217 -24.825 1.00 86.94 100 TYR A N 1
ATOM 792 C CA . TYR A 1 100 ? 17.379 7.611 -23.876 1.00 86.94 100 TYR A CA 1
ATOM 793 C C . TYR A 1 100 ? 16.472 6.579 -24.557 1.00 86.94 100 TYR A C 1
ATOM 795 O O . TYR A 1 100 ? 16.362 5.440 -24.098 1.00 86.94 100 TYR A O 1
ATOM 803 N N . ARG A 1 101 ? 15.861 6.943 -25.692 1.00 88.75 101 ARG A N 1
ATOM 804 C CA . ARG A 1 101 ? 15.002 6.035 -26.469 1.00 88.75 101 ARG A CA 1
ATOM 805 C C . ARG A 1 101 ? 15.770 4.826 -27.000 1.00 88.75 101 ARG A C 1
ATOM 807 O O . ARG A 1 101 ? 15.252 3.711 -26.937 1.00 88.75 101 ARG A O 1
ATOM 814 N N . ARG A 1 102 ? 17.004 5.022 -27.477 1.00 89.81 102 ARG A N 1
ATOM 815 C CA . ARG A 1 102 ? 17.885 3.936 -27.934 1.00 89.81 102 ARG A CA 1
ATOM 816 C C . ARG A 1 102 ? 18.196 2.960 -26.801 1.00 89.81 102 ARG A C 1
ATOM 818 O O . ARG A 1 102 ? 18.049 1.755 -26.988 1.00 89.81 102 ARG A O 1
ATOM 825 N N . LEU A 1 103 ? 18.588 3.471 -25.633 1.00 85.06 103 LEU A N 1
ATOM 826 C CA . LEU A 1 103 ? 18.906 2.661 -24.456 1.00 85.06 103 LEU A CA 1
ATOM 827 C C . LEU A 1 103 ? 17.676 1.919 -23.927 1.00 85.06 103 LEU A C 1
ATOM 829 O O . LEU A 1 103 ? 17.778 0.733 -23.627 1.00 85.06 103 LEU A O 1
ATOM 833 N N . LYS A 1 104 ? 16.508 2.572 -23.884 1.00 84.81 104 LYS A N 1
ATOM 834 C CA . LYS A 1 104 ? 15.242 1.934 -23.495 1.00 84.81 104 LYS A CA 1
ATOM 835 C C . LYS A 1 104 ? 14.890 0.770 -24.424 1.00 84.81 104 LYS A C 1
ATOM 837 O O . LYS A 1 104 ? 14.535 -0.307 -23.949 1.00 84.81 104 LYS A O 1
ATOM 842 N N . LYS A 1 105 ? 15.041 0.964 -25.741 1.00 86.81 105 LYS A N 1
ATOM 843 C CA . LYS A 1 105 ? 14.824 -0.096 -26.735 1.00 86.81 105 LYS A CA 1
ATOM 844 C C . LYS A 1 105 ? 15.796 -1.259 -26.536 1.00 86.81 105 LYS A C 1
ATOM 846 O O . LYS A 1 105 ? 15.360 -2.400 -26.466 1.00 86.81 105 LYS A O 1
ATOM 851 N N . LEU A 1 106 ? 17.092 -0.970 -26.392 1.00 85.81 106 LEU A N 1
ATOM 852 C CA . LEU A 1 106 ? 18.110 -1.998 -26.164 1.00 85.81 106 LEU A CA 1
ATOM 853 C C . LEU A 1 106 ? 17.834 -2.788 -24.875 1.00 85.81 106 LEU A C 1
ATOM 855 O O . LEU A 1 106 ? 17.963 -4.007 -24.875 1.00 85.81 106 LEU A O 1
ATOM 859 N N . GLY A 1 107 ? 17.434 -2.104 -23.800 1.00 84.88 107 GLY A N 1
ATOM 860 C CA . GLY A 1 107 ? 17.035 -2.738 -22.544 1.00 84.88 107 GLY A CA 1
ATOM 861 C C . GLY A 1 107 ? 15.846 -3.681 -22.724 1.00 84.88 107 GLY A C 1
ATOM 862 O O . GLY A 1 107 ? 15.914 -4.820 -22.277 1.00 84.88 107 GLY A O 1
ATOM 863 N N . SER A 1 108 ? 14.822 -3.245 -23.465 1.00 83.50 108 SER A N 1
ATOM 864 C CA . SER A 1 108 ? 13.634 -4.063 -23.760 1.00 83.50 108 SER A CA 1
ATOM 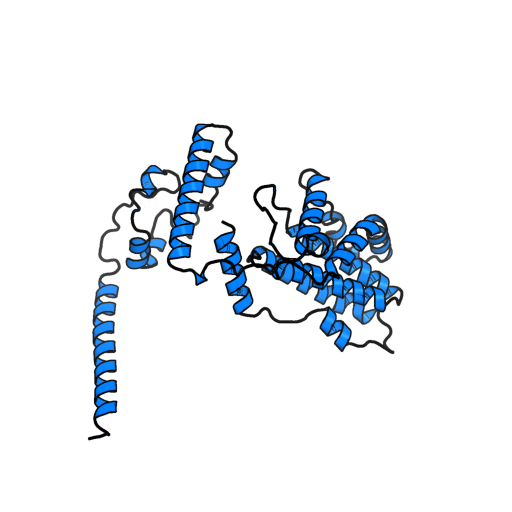865 C C . SER A 1 108 ? 14.000 -5.317 -24.566 1.00 83.50 108 SER A C 1
ATOM 867 O O . SER A 1 108 ? 13.640 -6.422 -24.182 1.00 83.50 108 SER A O 1
ATOM 869 N N . GLU A 1 109 ? 14.810 -5.178 -25.622 1.00 85.25 109 GLU A N 1
ATOM 870 C CA . GLU A 1 109 ? 15.276 -6.320 -26.430 1.00 85.25 109 GLU A CA 1
ATOM 871 C C . GLU A 1 109 ? 16.119 -7.313 -25.606 1.00 85.25 109 GLU A C 1
ATOM 873 O O . GLU A 1 109 ? 16.064 -8.526 -25.817 1.00 85.25 109 GLU A O 1
ATOM 878 N N . TRP A 1 110 ? 16.931 -6.814 -24.669 1.00 85.81 110 TRP A N 1
ATOM 879 C CA . TRP A 1 110 ? 17.695 -7.661 -23.750 1.00 85.81 110 TRP A CA 1
ATOM 880 C C . TRP A 1 110 ? 16.791 -8.390 -22.757 1.00 85.81 110 TRP A C 1
ATOM 882 O O . TRP A 1 110 ? 17.005 -9.577 -22.508 1.00 85.81 110 TRP A O 1
ATOM 892 N N . GLN A 1 111 ? 15.793 -7.697 -22.210 1.00 83.31 111 GLN A N 1
ATOM 893 C CA . GLN A 1 111 ? 14.807 -8.272 -21.304 1.00 83.31 111 GLN A CA 1
ATOM 894 C C . GLN A 1 111 ? 14.001 -9.373 -22.001 1.00 83.31 111 GLN A C 1
ATOM 896 O O . GLN A 1 111 ? 13.904 -10.470 -21.459 1.00 83.31 111 GLN A O 1
ATOM 901 N N . GLU A 1 112 ? 13.511 -9.131 -23.219 1.00 86.19 112 GLU A N 1
ATOM 902 C CA . GLU A 1 112 ? 12.788 -10.120 -24.030 1.00 86.19 112 GLU A CA 1
ATOM 903 C C . GLU A 1 112 ? 13.615 -11.397 -24.227 1.00 86.19 112 GLU A C 1
ATOM 905 O O . GLU A 1 112 ? 13.161 -12.486 -23.881 1.00 86.19 112 GLU A O 1
ATOM 910 N N . ARG A 1 113 ? 14.877 -11.278 -24.664 1.00 85.12 113 ARG A N 1
ATOM 911 C CA . ARG A 1 113 ? 15.775 -12.439 -24.835 1.00 85.12 113 ARG A CA 1
ATOM 912 C C . ARG A 1 113 ? 16.051 -13.182 -23.530 1.00 85.12 113 ARG A C 1
ATOM 914 O O . ARG A 1 113 ? 16.255 -14.397 -23.538 1.00 85.12 113 ARG A O 1
ATOM 921 N N . LEU A 1 114 ? 16.129 -12.463 -22.410 1.00 85.75 114 LEU A N 1
ATOM 922 C CA . LEU A 1 114 ? 16.316 -13.082 -21.100 1.00 85.75 114 LEU A CA 1
ATOM 923 C C . LEU A 1 114 ? 15.064 -13.832 -20.656 1.00 85.75 114 LEU A C 1
ATOM 925 O O . LEU A 1 114 ? 15.206 -14.942 -20.158 1.00 85.75 114 LEU A O 1
ATOM 929 N N . LEU A 1 115 ? 13.871 -13.281 -20.877 1.00 86.81 115 LEU A N 1
ATOM 930 C CA . LEU A 1 115 ? 12.605 -13.946 -20.567 1.00 86.81 115 LEU A CA 1
ATOM 931 C C . LEU A 1 115 ? 12.342 -15.151 -21.481 1.00 86.81 115 LEU A C 1
ATOM 933 O O . LEU A 1 115 ? 11.831 -16.161 -21.012 1.00 86.81 115 LEU A O 1
ATOM 937 N N . GLU A 1 116 ? 12.751 -15.098 -22.752 1.00 87.50 116 GLU A N 1
ATOM 938 C CA . GLU A 1 116 ? 12.724 -16.263 -23.651 1.00 87.50 116 GLU A CA 1
ATOM 939 C C . GLU A 1 116 ? 13.621 -17.399 -23.142 1.00 87.50 116 GLU A C 1
ATOM 941 O O . GLU A 1 116 ? 13.269 -18.575 -23.238 1.00 87.50 116 GLU A O 1
ATOM 946 N N . ARG A 1 117 ? 14.794 -17.054 -22.596 1.00 90.69 117 ARG A N 1
ATOM 947 C CA . ARG A 1 117 ? 15.758 -18.030 -22.077 1.00 90.69 117 ARG A CA 1
ATOM 948 C C . ARG A 1 117 ? 15.407 -18.540 -20.676 1.00 90.69 117 ARG A C 1
ATOM 950 O O . ARG A 1 117 ? 15.713 -19.692 -20.374 1.00 90.69 117 ARG A O 1
ATOM 957 N N . TYR A 1 118 ? 14.819 -17.685 -19.846 1.00 89.00 118 TYR A N 1
ATOM 958 C CA . TYR A 1 118 ? 14.493 -17.921 -18.440 1.00 89.00 118 TYR A CA 1
ATOM 959 C C . TYR A 1 118 ? 13.033 -17.515 -18.171 1.00 89.00 118 TYR A C 1
ATOM 961 O O . TYR A 1 118 ? 12.778 -16.489 -17.527 1.00 89.00 118 TYR A O 1
ATOM 969 N N . PRO A 1 119 ? 12.051 -18.285 -18.680 1.00 87.56 119 PRO A N 1
ATOM 970 C CA . PRO A 1 119 ? 10.631 -17.951 -18.557 1.00 87.56 119 PRO A CA 1
ATOM 971 C C . PRO A 1 119 ? 10.147 -17.892 -17.102 1.00 87.56 119 PRO A C 1
ATOM 973 O O . PRO A 1 119 ? 9.158 -17.228 -16.806 1.00 87.56 119 PRO A O 1
ATOM 976 N N . GLU A 1 120 ? 10.850 -18.529 -16.168 1.00 84.81 120 GLU A N 1
ATOM 977 C CA . GLU A 1 120 ? 10.587 -18.453 -14.731 1.00 84.81 120 GLU A CA 1
ATOM 978 C C . GLU A 1 120 ? 10.776 -17.048 -14.128 1.00 84.81 120 GLU A C 1
ATOM 980 O O . GLU A 1 120 ? 10.256 -16.780 -13.042 1.00 84.81 120 GLU A O 1
ATOM 985 N N . LEU A 1 121 ? 11.496 -16.153 -14.818 1.00 85.50 121 LEU A N 1
ATOM 986 C CA . LEU A 1 121 ? 11.669 -14.750 -14.424 1.00 85.50 121 LEU A CA 1
ATOM 987 C C . LEU A 1 121 ? 10.488 -13.863 -14.842 1.00 85.50 121 LEU A C 1
ATOM 989 O O . LEU A 1 121 ? 10.377 -12.729 -14.366 1.00 85.50 121 LEU A O 1
ATOM 993 N N . ALA A 1 122 ? 9.612 -14.360 -15.719 1.00 86.88 122 ALA A N 1
ATOM 994 C CA . ALA A 1 122 ? 8.426 -13.630 -16.131 1.00 86.88 122 ALA A CA 1
ATOM 995 C C . ALA A 1 122 ? 7.467 -13.448 -14.949 1.00 86.88 122 ALA A C 1
ATOM 997 O O . ALA A 1 122 ? 7.359 -14.302 -14.058 1.00 86.88 122 ALA A O 1
ATOM 998 N N . LEU A 1 123 ? 6.742 -12.328 -14.955 1.00 86.69 123 LEU A N 1
ATOM 999 C CA . LEU A 1 123 ? 5.653 -12.139 -14.008 1.00 86.69 123 LEU A CA 1
ATOM 1000 C C . LEU A 1 123 ? 4.585 -13.218 -14.222 1.00 86.69 123 LEU A C 1
ATOM 1002 O O . LEU A 1 123 ? 4.264 -13.556 -15.367 1.00 86.69 123 LEU A O 1
ATOM 1006 N N . PRO A 1 124 ? 4.006 -13.760 -13.139 1.00 85.25 124 PRO A N 1
ATOM 1007 C CA . PRO A 1 124 ? 2.835 -14.607 -13.272 1.00 85.25 124 PRO A CA 1
ATOM 1008 C C . PRO A 1 124 ? 1.705 -13.811 -13.931 1.00 85.25 124 PRO A C 1
ATOM 1010 O O . PRO A 1 124 ? 1.572 -12.607 -13.714 1.00 85.25 124 PRO A O 1
ATOM 1013 N N . LYS A 1 125 ? 0.869 -14.490 -14.725 1.00 84.44 125 LYS A N 1
ATOM 1014 C CA . LYS A 1 125 ? -0.322 -13.854 -15.293 1.00 84.44 125 LYS A CA 1
ATOM 1015 C C . LYS A 1 125 ? -1.207 -13.365 -14.145 1.00 84.44 125 LYS A C 1
ATOM 1017 O O . LYS A 1 125 ? -1.610 -14.158 -13.291 1.00 84.44 125 LYS A O 1
ATOM 1022 N N . ASP A 1 126 ? -1.515 -12.075 -14.155 1.00 82.31 126 ASP A N 1
ATOM 1023 C CA . ASP A 1 126 ? -2.443 -11.490 -13.200 1.00 82.31 126 ASP A CA 1
ATOM 1024 C C . ASP A 1 126 ? -3.846 -12.084 -13.336 1.00 82.31 126 ASP A C 1
ATOM 1026 O O . ASP A 1 126 ? -4.289 -12.501 -14.413 1.00 82.31 126 ASP A O 1
ATOM 1030 N N . LYS A 1 127 ? -4.575 -12.079 -12.221 1.00 87.50 127 LYS A N 1
ATOM 1031 C CA . LYS A 1 127 ? -5.991 -12.446 -12.206 1.00 87.50 127 LYS A CA 1
ATOM 1032 C C . LYS A 1 127 ? -6.793 -11.399 -12.975 1.00 87.50 127 LYS A C 1
ATOM 1034 O O . LYS A 1 127 ? -6.535 -10.200 -12.869 1.00 87.50 127 LYS A O 1
ATOM 1039 N N . GLU A 1 128 ? -7.807 -11.839 -13.707 1.00 91.56 128 GLU A N 1
ATOM 1040 C CA . GLU A 1 128 ? -8.774 -10.927 -14.312 1.00 91.56 128 GLU A CA 1
ATOM 1041 C C . GLU A 1 128 ? -9.774 -10.488 -13.240 1.00 91.56 128 GLU A C 1
ATOM 1043 O O . GLU A 1 128 ? -10.523 -11.296 -12.691 1.00 91.56 128 GLU A O 1
ATOM 1048 N N . VAL A 1 129 ? -9.745 -9.198 -12.911 1.00 92.50 129 VAL A N 1
ATOM 1049 C CA . VAL A 1 129 ? -10.657 -8.564 -11.958 1.00 92.50 129 VAL A CA 1
ATOM 1050 C C . VAL A 1 129 ? -11.289 -7.369 -12.673 1.00 92.50 129 VAL A C 1
ATOM 1052 O O . VAL A 1 129 ? -10.536 -6.532 -13.173 1.00 92.50 129 VAL A O 1
ATOM 1055 N N . PRO A 1 130 ? -12.632 -7.274 -12.748 1.00 93.69 130 PRO A N 1
ATOM 1056 C CA . PRO A 1 130 ? -13.303 -6.100 -13.303 1.00 93.69 130 PRO A CA 1
ATOM 1057 C C . PRO A 1 130 ? -12.836 -4.821 -12.609 1.00 93.69 130 PRO A C 1
ATOM 1059 O O . PRO A 1 130 ? -12.627 -4.835 -11.395 1.00 93.69 130 PRO A O 1
ATOM 1062 N N . GLU A 1 131 ? -12.689 -3.728 -13.352 1.00 90.06 131 GLU A N 1
ATOM 1063 C CA . GLU A 1 131 ? -12.128 -2.468 -12.847 1.00 90.06 131 GLU A CA 1
ATOM 1064 C C . GLU A 1 131 ? -12.884 -1.949 -11.613 1.00 90.06 131 GLU A C 1
ATOM 1066 O O . GLU A 1 131 ? -12.279 -1.540 -10.622 1.00 90.06 131 GLU A O 1
ATOM 1071 N N . GLU A 1 132 ? -14.212 -2.087 -11.593 1.00 92.25 132 GLU A N 1
ATOM 1072 C CA . GLU A 1 132 ? -15.064 -1.659 -10.480 1.00 92.25 132 GLU A CA 1
ATOM 1073 C C . GLU A 1 132 ? -14.827 -2.476 -9.205 1.00 92.25 132 GLU A C 1
ATOM 1075 O O . GLU A 1 132 ? -15.116 -2.007 -8.105 1.00 92.25 132 GLU A O 1
ATOM 1080 N N . LYS A 1 133 ? -14.290 -3.692 -9.346 1.00 94.38 133 LYS A N 1
ATOM 1081 C CA . LYS A 1 133 ? -13.961 -4.616 -8.255 1.00 94.38 133 LYS A CA 1
ATOM 1082 C C . LYS A 1 133 ? -12.459 -4.709 -7.990 1.00 94.38 133 LYS A C 1
ATOM 1084 O O . LYS A 1 133 ? -12.062 -5.500 -7.138 1.00 94.38 133 LYS A O 1
ATOM 1089 N N . ASN A 1 134 ? -11.635 -3.943 -8.705 1.00 95.25 134 ASN A N 1
ATOM 1090 C CA . ASN A 1 134 ? -10.187 -3.996 -8.584 1.00 95.25 134 ASN A CA 1
ATOM 1091 C C . ASN A 1 134 ? -9.686 -2.945 -7.587 1.00 95.25 134 ASN A C 1
ATOM 1093 O O . ASN A 1 134 ? -9.481 -1.775 -7.918 1.00 95.25 134 ASN A O 1
ATOM 1097 N N . ALA A 1 135 ? -9.468 -3.389 -6.354 1.00 95.38 135 ALA A N 1
ATOM 1098 C CA . ALA A 1 135 ? -9.017 -2.549 -5.256 1.00 95.38 135 ALA A CA 1
ATOM 1099 C C . ALA A 1 135 ? -7.639 -1.927 -5.511 1.00 95.38 135 ALA A C 1
ATOM 1101 O O . ALA A 1 135 ? -7.418 -0.775 -5.152 1.00 95.38 135 ALA A O 1
ATOM 1102 N N . PHE A 1 136 ? -6.732 -2.645 -6.187 1.00 94.12 136 PHE A N 1
ATOM 1103 C CA . PHE A 1 136 ? -5.408 -2.120 -6.526 1.00 94.12 136 PHE A CA 1
ATOM 1104 C C . PHE A 1 136 ? -5.509 -0.906 -7.457 1.00 94.12 136 PHE A C 1
ATOM 1106 O O . PHE A 1 136 ? -4.908 0.130 -7.179 1.00 94.12 136 PHE A O 1
ATOM 1113 N N . LEU A 1 137 ? -6.320 -0.987 -8.519 1.00 93.06 137 LEU A N 1
ATOM 1114 C CA . LEU A 1 137 ? -6.511 0.139 -9.440 1.00 93.06 137 LEU A CA 1
ATOM 1115 C C . LEU A 1 137 ? -7.163 1.338 -8.749 1.00 93.06 137 LEU A C 1
ATOM 1117 O O . LEU A 1 137 ? -6.699 2.464 -8.923 1.00 93.06 137 LEU A O 1
ATOM 1121 N N . LYS A 1 138 ? -8.185 1.105 -7.917 1.00 94.56 138 LYS A N 1
ATOM 1122 C CA . LYS A 1 138 ? -8.823 2.169 -7.125 1.00 94.56 138 LYS A CA 1
ATOM 1123 C C . LYS A 1 138 ? -7.848 2.820 -6.144 1.00 94.56 138 LYS A C 1
ATOM 1125 O O . LYS A 1 138 ? -7.836 4.041 -6.028 1.00 94.56 138 LYS A O 1
ATOM 1130 N N . LEU A 1 139 ? -6.995 2.029 -5.493 1.00 93.56 139 LEU A N 1
ATOM 1131 C CA . LEU A 1 139 ? -5.964 2.535 -4.589 1.00 93.56 139 LEU A CA 1
ATOM 1132 C C . LEU A 1 139 ? -4.931 3.391 -5.331 1.00 93.56 139 LEU A C 1
ATOM 1134 O O . LEU A 1 139 ? -4.588 4.480 -4.877 1.00 93.56 139 LEU A O 1
ATOM 1138 N N . MET A 1 140 ? -4.462 2.934 -6.495 1.00 91.75 140 MET A N 1
ATOM 1139 C CA . MET A 1 140 ? -3.523 3.697 -7.321 1.00 91.75 140 MET A CA 1
ATOM 1140 C C . MET A 1 140 ? -4.148 4.989 -7.861 1.00 91.75 140 MET A C 1
ATOM 1142 O O . MET A 1 140 ? -3.477 6.021 -7.888 1.00 91.75 140 MET A O 1
ATOM 1146 N N . ALA A 1 141 ? -5.425 4.960 -8.250 1.00 91.06 141 ALA A N 1
ATOM 1147 C CA . ALA A 1 141 ? -6.163 6.153 -8.658 1.00 91.06 141 ALA A CA 1
ATOM 1148 C C . ALA A 1 141 ? -6.268 7.164 -7.505 1.00 91.06 141 ALA A C 1
ATOM 1150 O O . ALA A 1 141 ? -5.917 8.328 -7.688 1.00 91.06 141 ALA A O 1
ATOM 1151 N N . LEU A 1 142 ? -6.626 6.703 -6.302 1.00 91.25 142 LEU A N 1
ATOM 1152 C CA . LEU A 1 142 ? -6.683 7.544 -5.107 1.00 91.25 142 LEU A CA 1
ATOM 1153 C C . LEU A 1 142 ? -5.318 8.169 -4.787 1.00 91.25 142 LEU A C 1
ATOM 1155 O O . LEU A 1 142 ? -5.226 9.371 -4.553 1.00 91.25 142 LEU A O 1
ATOM 1159 N N . PHE A 1 143 ? -4.233 7.390 -4.829 1.00 89.31 143 PHE A N 1
ATOM 1160 C CA . PHE A 1 143 ? -2.882 7.920 -4.615 1.00 89.31 143 PHE A CA 1
ATOM 1161 C C . PHE A 1 143 ? -2.486 8.953 -5.675 1.00 89.31 143 PHE A C 1
ATOM 1163 O O . PHE A 1 143 ? -1.819 9.932 -5.350 1.00 89.31 143 PHE A O 1
ATOM 1170 N N . LYS A 1 144 ? -2.925 8.777 -6.925 1.00 87.19 144 LYS A N 1
ATOM 1171 C CA . LYS A 1 144 ? -2.681 9.747 -7.998 1.00 87.19 144 LYS A CA 1
ATOM 1172 C C . LYS A 1 144 ? -3.425 11.062 -7.762 1.00 87.19 144 LYS A C 1
ATOM 1174 O O . LYS A 1 144 ? -2.847 12.129 -7.956 1.00 87.19 144 LYS A O 1
ATOM 1179 N N . GLU A 1 145 ? -4.688 11.001 -7.341 1.00 86.62 145 GLU A N 1
ATOM 1180 C CA . GLU A 1 145 ? -5.476 12.186 -6.964 1.00 86.62 145 GLU A CA 1
ATOM 1181 C C . GLU A 1 145 ? -4.819 12.937 -5.799 1.00 86.62 145 GLU A C 1
ATOM 1183 O O . GLU A 1 145 ? -4.673 14.163 -5.818 1.00 86.62 145 GLU A O 1
ATOM 1188 N N . ILE A 1 146 ? -4.346 12.174 -4.817 1.00 82.50 146 ILE A N 1
ATOM 1189 C CA . ILE A 1 146 ? -3.587 12.651 -3.668 1.00 82.50 146 ILE A CA 1
ATOM 1190 C C . ILE A 1 146 ? -2.327 13.408 -4.132 1.00 82.50 146 ILE A C 1
ATOM 1192 O O . ILE A 1 146 ? -2.128 14.566 -3.771 1.00 82.50 146 ILE A O 1
ATOM 1196 N N . ASP A 1 147 ? -1.517 12.835 -5.019 1.00 78.31 147 ASP A N 1
ATOM 1197 C CA . ASP A 1 147 ? -0.306 13.502 -5.513 1.00 78.31 147 ASP A CA 1
ATOM 1198 C C . ASP A 1 147 ? -0.604 14.754 -6.363 1.00 78.31 147 ASP A C 1
ATOM 1200 O O . ASP A 1 147 ? 0.121 15.754 -6.295 1.00 78.31 147 ASP A O 1
ATOM 1204 N N . GLY A 1 148 ? -1.685 14.721 -7.150 1.00 73.62 148 GLY A N 1
ATOM 1205 C CA . GLY A 1 148 ? -2.085 15.804 -8.051 1.00 73.62 148 GLY A CA 1
ATOM 1206 C C . GLY A 1 148 ? -2.600 17.060 -7.343 1.00 73.62 148 GLY A C 1
ATOM 1207 O O . GLY A 1 148 ? -2.501 18.159 -7.889 1.00 73.62 148 GLY A O 1
ATOM 1208 N N . THR A 1 149 ? -3.113 16.937 -6.118 1.00 64.81 149 THR A N 1
ATOM 1209 C CA . THR A 1 149 ? -3.742 18.060 -5.404 1.00 64.81 149 THR A CA 1
ATOM 1210 C C . THR A 1 149 ? -2.758 19.056 -4.776 1.00 64.81 149 THR A C 1
ATOM 1212 O O . THR A 1 149 ? -3.176 20.174 -4.469 1.00 64.81 149 THR A O 1
ATOM 1215 N N . ARG A 1 150 ? -1.465 18.728 -4.585 1.00 54.81 150 ARG A N 1
ATOM 1216 C CA . ARG A 1 150 ? -0.525 19.605 -3.838 1.00 54.81 150 ARG A CA 1
ATOM 1217 C C . ARG A 1 150 ? 0.922 19.709 -4.346 1.00 54.81 150 ARG A C 1
ATOM 1219 O O . ARG A 1 150 ? 1.799 20.120 -3.593 1.00 54.81 150 ARG A O 1
ATOM 1226 N N . GLY A 1 151 ? 1.207 19.422 -5.617 1.00 49.16 151 GLY A N 1
ATOM 1227 C CA . GLY A 1 151 ? 2.514 19.769 -6.207 1.00 49.16 151 GLY A CA 1
ATOM 1228 C C . GLY A 1 151 ? 3.728 19.114 -5.523 1.00 49.16 151 GLY A C 1
ATOM 1229 O O . GLY A 1 151 ? 4.794 19.723 -5.454 1.00 49.16 151 GLY A O 1
ATOM 1230 N N . GLY A 1 152 ? 3.573 17.885 -5.015 1.00 45.31 152 GLY A N 1
ATOM 1231 C CA . GLY A 1 152 ? 4.681 17.053 -4.526 1.00 45.31 152 GLY A CA 1
ATOM 1232 C C . GLY A 1 152 ? 4.734 16.787 -3.016 1.00 45.31 152 GLY A C 1
ATOM 1233 O O . GLY A 1 152 ? 5.516 15.932 -2.604 1.00 45.31 152 GLY A O 1
ATOM 1234 N N . SER A 1 153 ? 3.908 17.438 -2.184 1.00 45.34 153 SER A N 1
ATOM 1235 C CA . SER A 1 153 ? 3.708 17.025 -0.781 1.00 45.34 153 SER A CA 1
ATOM 1236 C C . SER A 1 153 ? 2.427 16.198 -0.654 1.00 45.34 153 SER A C 1
ATOM 1238 O O . SER A 1 153 ? 1.356 16.700 -0.997 1.00 45.34 153 SER A O 1
ATOM 1240 N N . SER A 1 154 ? 2.529 14.963 -0.156 1.00 47.28 154 SER A N 1
ATOM 1241 C CA . SER A 1 154 ? 1.378 14.078 0.083 1.00 47.28 154 SER A CA 1
ATOM 1242 C C . SER A 1 154 ? 0.280 14.805 0.895 1.00 47.28 154 SER A C 1
ATOM 1244 O O . SER A 1 154 ? 0.603 15.398 1.922 1.00 47.28 154 SER A O 1
ATOM 1246 N N . PRO A 1 155 ? -0.998 14.809 0.468 1.00 49.66 155 PRO A N 1
ATOM 1247 C CA . PRO A 1 155 ? -2.129 15.371 1.213 1.00 49.66 155 PRO A CA 1
ATOM 1248 C C . PRO A 1 155 ? -2.568 14.516 2.398 1.00 49.66 155 PRO A C 1
ATOM 1250 O O . PRO A 1 155 ? -3.431 14.946 3.163 1.00 49.66 155 PRO A O 1
ATOM 1253 N N . LEU A 1 156 ? -1.987 13.331 2.581 1.00 58.34 156 LEU A N 1
ATOM 1254 C CA . LEU A 1 156 ? -2.137 12.630 3.842 1.00 58.34 156 LEU A CA 1
ATOM 1255 C C . LEU A 1 156 ? -1.382 13.422 4.907 1.00 58.34 156 LEU A C 1
ATOM 1257 O O . LEU A 1 156 ? -0.308 13.947 4.607 1.00 58.34 156 LEU A O 1
ATOM 1261 N N . PRO A 1 157 ? -1.922 13.538 6.129 1.00 56.31 157 PRO A N 1
ATOM 1262 C CA . PRO A 1 157 ? -1.417 14.455 7.138 1.00 56.31 157 PRO A CA 1
ATOM 1263 C C . PRO A 1 157 ? -0.072 14.009 7.727 1.00 56.31 157 PRO A C 1
ATOM 1265 O O . PRO A 1 157 ? 0.122 14.121 8.921 1.00 56.31 157 PRO A O 1
ATOM 1268 N N . LEU A 1 158 ? 0.891 13.521 6.940 1.00 57.12 158 LEU A N 1
ATOM 1269 C CA . LEU A 1 158 ? 2.199 13.072 7.411 1.00 57.12 158 LEU A CA 1
ATOM 1270 C C . LEU A 1 158 ? 2.857 14.119 8.314 1.00 57.12 158 LEU A C 1
ATOM 1272 O O . LEU A 1 158 ? 3.463 13.742 9.304 1.00 57.12 158 LEU A O 1
ATOM 1276 N N . ASP A 1 159 ? 2.687 15.413 8.039 1.00 54.38 159 ASP A N 1
ATOM 1277 C CA . ASP A 1 159 ? 3.222 16.476 8.894 1.00 54.38 159 ASP A CA 1
ATOM 1278 C C . ASP A 1 159 ? 2.372 16.751 10.155 1.00 54.38 159 ASP A C 1
ATOM 1280 O O . ASP A 1 159 ? 2.949 16.982 11.215 1.00 54.38 159 ASP A O 1
ATOM 1284 N N . GLU A 1 160 ? 1.033 16.653 10.099 1.00 56.56 160 GLU A N 1
ATOM 1285 C CA . GLU A 1 160 ? 0.159 16.756 11.294 1.00 56.56 160 GLU A CA 1
ATOM 1286 C C . GLU A 1 160 ? 0.273 15.491 12.187 1.00 56.56 160 GLU A C 1
ATOM 1288 O O . GLU A 1 160 ? 0.150 15.573 13.407 1.00 56.56 160 GLU A O 1
ATOM 1293 N N . LEU A 1 161 ? 0.593 14.336 11.591 1.00 57.16 161 LEU A N 1
ATOM 1294 C CA . LEU A 1 161 ? 0.816 13.032 12.228 1.00 57.16 161 LEU A CA 1
ATOM 1295 C C . LEU A 1 161 ? 2.254 12.872 12.769 1.00 57.16 161 LEU A C 1
ATOM 1297 O O . LEU A 1 161 ? 2.490 12.069 13.665 1.00 57.16 161 LEU A O 1
ATOM 1301 N N . ARG A 1 162 ? 3.237 13.636 12.265 1.00 55.25 162 ARG A N 1
ATOM 1302 C CA . ARG A 1 162 ? 4.646 13.603 12.729 1.00 55.25 162 ARG A CA 1
ATOM 1303 C C . ARG A 1 162 ? 4.876 14.286 14.079 1.00 55.25 162 ARG A C 1
ATOM 1305 O O . ARG A 1 162 ? 5.951 14.130 14.662 1.00 55.25 162 ARG A O 1
ATOM 1312 N N . GLY A 1 163 ? 3.911 15.051 14.586 1.00 54.19 163 GLY A N 1
ATOM 1313 C CA . GLY A 1 163 ? 4.005 15.674 15.903 1.00 54.19 163 GLY A CA 1
ATOM 1314 C C . GLY A 1 163 ? 3.855 14.633 17.014 1.00 54.19 163 GLY A C 1
ATOM 1315 O O . GLY A 1 163 ? 2.742 14.189 17.277 1.00 54.19 163 GLY A O 1
ATOM 1316 N N . GLN A 1 164 ? 4.952 14.299 17.707 1.00 46.91 164 GLN A N 1
ATOM 1317 C CA . GLN A 1 164 ? 5.039 13.248 18.743 1.00 46.91 164 GLN A CA 1
ATOM 1318 C C . GLN A 1 164 ? 4.005 13.331 19.895 1.00 46.91 164 GLN A C 1
ATOM 1320 O O . GLN A 1 164 ? 3.915 12.395 20.683 1.00 46.91 164 GLN A O 1
ATOM 1325 N N . GLY A 1 165 ? 3.218 14.409 20.011 1.00 51.09 165 GLY A N 1
ATOM 1326 C CA . GLY A 1 165 ? 2.179 14.574 21.037 1.00 51.09 165 GLY A CA 1
ATOM 1327 C C . GLY A 1 165 ? 0.729 14.627 20.534 1.00 51.09 165 GLY A C 1
ATOM 1328 O O . GLY A 1 165 ? -0.177 14.366 21.319 1.00 51.09 165 GLY A O 1
ATOM 1329 N N . HIS A 1 166 ? 0.477 14.930 19.254 1.00 52.47 166 HIS A N 1
ATOM 1330 C CA . HIS A 1 166 ? -0.893 15.148 18.756 1.00 52.47 166 HIS A CA 1
ATOM 1331 C C . HIS A 1 166 ? -1.684 13.854 18.598 1.00 52.47 166 HIS A C 1
ATOM 1333 O O . HIS A 1 166 ? -2.896 13.849 18.790 1.00 52.47 166 HIS A O 1
ATOM 1339 N N . LEU A 1 167 ? -0.996 12.752 18.299 1.00 57.09 167 LEU A N 1
ATOM 1340 C CA . LEU A 1 167 ? -1.645 11.456 18.180 1.00 57.09 167 LEU A CA 1
ATOM 1341 C C . LEU A 1 167 ? -2.161 10.984 19.535 1.00 57.09 167 LEU A C 1
ATOM 1343 O O . LEU A 1 167 ? -3.227 10.401 19.567 1.00 57.09 167 LEU A O 1
ATOM 1347 N N . LEU A 1 168 ? -1.493 11.258 20.659 1.00 64.06 168 LEU A N 1
ATOM 1348 C CA . LEU A 1 168 ? -1.955 10.831 21.991 1.00 64.06 168 LEU A CA 1
ATOM 1349 C C . LEU A 1 168 ? -3.112 11.684 22.539 1.00 64.06 168 LEU A C 1
ATOM 1351 O O . LEU A 1 168 ? -3.885 11.203 23.367 1.00 64.06 168 LEU A O 1
ATOM 1355 N N . ASP A 1 169 ? -3.272 12.920 22.062 1.00 78.44 169 ASP A N 1
ATOM 1356 C CA . ASP A 1 169 ? -4.408 13.766 22.424 1.00 78.44 169 ASP A CA 1
ATOM 1357 C C . ASP A 1 169 ? -5.683 13.304 21.698 1.00 78.44 169 ASP A C 1
ATOM 1359 O O . ASP A 1 169 ? -5.785 13.319 20.470 1.00 78.44 169 ASP A O 1
ATOM 1363 N N . THR A 1 170 ? -6.689 12.903 22.476 1.00 81.56 170 THR A N 1
ATOM 1364 C CA . THR A 1 170 ? -7.977 12.425 21.954 1.00 81.56 170 THR A CA 1
ATOM 1365 C C . THR A 1 170 ? -8.704 13.506 21.157 1.00 81.56 170 THR A C 1
ATOM 1367 O O . THR A 1 170 ? -9.327 13.196 20.144 1.00 81.56 170 THR A O 1
ATOM 1370 N N . ARG A 1 171 ? -8.604 14.780 21.561 1.00 85.25 171 ARG A N 1
ATOM 1371 C CA . ARG A 1 171 ? -9.299 15.877 20.877 1.00 85.25 171 ARG A CA 1
ATOM 1372 C C . ARG A 1 171 ? -8.658 16.187 19.529 1.00 85.25 171 ARG A C 1
ATOM 1374 O O . ARG A 1 171 ? -9.365 16.272 18.530 1.00 85.25 171 ARG A O 1
ATOM 1381 N N . ALA A 1 172 ? -7.330 16.286 19.491 1.00 83.56 172 ALA A N 1
ATOM 1382 C CA . ALA A 1 172 ? -6.597 16.467 18.242 1.00 83.56 172 ALA A CA 1
ATOM 1383 C C . ALA A 1 172 ? -6.840 15.301 17.268 1.00 83.56 172 ALA A C 1
ATOM 1385 O O . ALA A 1 172 ? -7.085 15.531 16.084 1.00 83.56 172 ALA A O 1
ATOM 1386 N N . ALA A 1 173 ? -6.851 14.057 17.762 1.00 84.81 173 ALA A N 1
ATOM 1387 C CA . ALA A 1 173 ? -7.192 12.893 16.948 1.00 84.81 173 ALA A CA 1
ATOM 1388 C C . ALA A 1 173 ? -8.622 12.979 16.380 1.00 84.81 173 ALA A C 1
ATOM 1390 O O . ALA A 1 173 ? -8.823 12.716 15.194 1.00 84.81 173 ALA A O 1
ATOM 1391 N N . GLN A 1 174 ? -9.602 13.391 17.192 1.00 90.12 174 GLN A N 1
ATOM 1392 C CA . GLN A 1 174 ? -10.991 13.575 16.758 1.00 90.12 174 GLN A CA 1
ATOM 1393 C C . GLN A 1 174 ? -11.106 14.623 15.642 1.00 90.12 174 GLN A C 1
ATOM 1395 O O . GLN A 1 174 ? -11.809 14.394 14.653 1.00 90.12 174 GLN A O 1
ATOM 1400 N N . ASP A 1 175 ? -10.395 15.745 15.767 1.00 88.25 175 ASP A N 1
ATOM 1401 C CA . ASP A 1 175 ? -10.386 16.810 14.762 1.00 88.25 175 ASP A CA 1
ATOM 1402 C C . ASP A 1 175 ? -9.757 16.327 13.442 1.00 88.25 175 ASP A C 1
ATOM 1404 O O . ASP A 1 175 ? -10.313 16.569 12.367 1.00 88.25 175 ASP A O 1
ATOM 1408 N N . ILE A 1 176 ? -8.646 15.579 13.510 1.00 88.19 176 ILE A N 1
ATOM 1409 C CA . ILE A 1 176 ? -7.987 14.983 12.335 1.00 88.19 176 ILE A CA 1
ATOM 1410 C C . ILE A 1 176 ? -8.921 13.992 11.631 1.00 88.19 176 ILE A C 1
ATOM 1412 O O . ILE A 1 176 ? -9.097 14.084 10.414 1.00 88.19 176 ILE A O 1
ATOM 1416 N N . VAL A 1 177 ? -9.543 13.069 12.371 1.00 91.38 177 VAL A N 1
ATOM 1417 C CA . VAL A 1 177 ? -10.462 12.071 11.798 1.00 91.38 177 VAL A CA 1
ATOM 1418 C C . VAL A 1 177 ? -11.686 12.745 11.181 1.00 91.38 177 VAL A C 1
ATOM 1420 O O . VAL A 1 177 ? -12.075 12.412 10.063 1.00 91.38 177 VAL A O 1
ATOM 1423 N N . THR A 1 178 ? -12.248 13.757 11.843 1.00 92.12 178 THR A N 1
ATOM 1424 C CA . THR A 1 178 ? -13.408 14.503 11.330 1.00 92.12 178 THR A CA 1
ATOM 1425 C C . THR A 1 178 ? -13.069 15.249 10.039 1.00 92.12 178 THR A C 1
ATOM 1427 O O . THR A 1 178 ? -13.806 15.161 9.057 1.00 92.12 178 THR A O 1
ATOM 1430 N N . LYS A 1 179 ? -11.922 15.938 9.999 1.00 90.31 179 LYS A N 1
ATOM 1431 C CA . LYS A 1 179 ? -11.439 16.672 8.817 1.00 90.31 179 LYS A CA 1
ATOM 1432 C C . LYS A 1 179 ? -11.181 15.756 7.616 1.00 90.31 179 LYS A C 1
ATOM 1434 O O . LYS A 1 179 ? -11.335 16.196 6.481 1.00 90.31 179 LYS A O 1
ATOM 1439 N N . ASN A 1 180 ? -10.804 14.500 7.859 1.00 90.75 180 ASN A N 1
ATOM 1440 C CA . ASN A 1 180 ? -10.439 13.529 6.824 1.00 90.75 180 ASN A CA 1
ATOM 1441 C C . ASN A 1 180 ? -11.492 12.426 6.622 1.00 90.75 180 ASN A C 1
ATOM 1443 O O . ASN A 1 180 ? -11.188 11.409 5.999 1.00 90.75 180 ASN A O 1
ATOM 1447 N N . ARG A 1 181 ? -12.730 12.610 7.106 1.00 93.25 181 ARG A N 1
ATOM 1448 C CA . ARG A 1 181 ? -13.763 11.559 7.114 1.00 93.25 181 ARG A CA 1
ATOM 1449 C C . ARG A 1 181 ? -13.995 10.926 5.740 1.00 93.25 181 ARG A C 1
ATOM 1451 O O . ARG A 1 181 ? -13.993 9.708 5.630 1.00 93.25 181 ARG A O 1
ATOM 1458 N N . GLN A 1 182 ? -14.107 11.742 4.692 1.00 93.00 182 GLN A N 1
ATOM 1459 C CA . GLN A 1 182 ? -14.300 11.250 3.325 1.00 93.00 182 GLN A CA 1
ATOM 1460 C C . GLN A 1 182 ? -13.138 10.360 2.851 1.00 93.00 182 GLN A C 1
ATOM 1462 O O . GLN A 1 182 ? -13.375 9.314 2.257 1.00 93.00 182 GLN A O 1
ATOM 1467 N N . MET A 1 183 ? -11.893 10.753 3.137 1.00 92.56 183 MET A N 1
ATOM 1468 C CA . MET A 1 183 ? -10.701 9.973 2.784 1.00 92.56 183 MET A CA 1
ATOM 1469 C C . MET A 1 183 ? -10.660 8.651 3.556 1.00 92.56 183 MET A C 1
ATOM 1471 O O . MET A 1 183 ? -10.366 7.609 2.981 1.00 92.56 183 MET A O 1
ATOM 1475 N N . ILE A 1 184 ? -10.992 8.684 4.850 1.00 95.44 184 ILE A N 1
ATOM 1476 C CA . ILE A 1 184 ? -11.101 7.491 5.701 1.00 95.44 184 ILE A CA 1
ATOM 1477 C C . ILE A 1 184 ? -12.149 6.530 5.136 1.00 95.44 184 ILE A C 1
ATOM 1479 O O . ILE A 1 184 ? -11.870 5.343 4.998 1.00 95.44 184 ILE A O 1
ATOM 1483 N N . ASP A 1 185 ? -13.323 7.035 4.754 1.00 97.00 185 ASP A N 1
ATOM 1484 C CA . ASP A 1 185 ? -14.389 6.211 4.184 1.00 97.00 185 ASP A CA 1
ATOM 1485 C C . ASP A 1 185 ? -13.980 5.586 2.842 1.00 97.00 185 ASP A C 1
ATOM 1487 O O . ASP A 1 185 ? -14.200 4.393 2.645 1.00 97.00 185 ASP A O 1
ATOM 1491 N N . GLN A 1 186 ? -13.307 6.338 1.965 1.00 96.50 186 GLN A N 1
ATOM 1492 C CA . GLN A 1 186 ? -12.774 5.817 0.698 1.00 96.50 186 GLN A CA 1
ATOM 1493 C C . GLN A 1 186 ? -11.683 4.759 0.907 1.00 96.50 186 GLN A C 1
ATOM 1495 O O . GLN A 1 186 ? -11.714 3.702 0.278 1.00 96.50 186 GLN A O 1
ATOM 1500 N N . LEU A 1 187 ? -10.718 5.015 1.796 1.00 96.69 187 LEU A N 1
ATOM 1501 C CA . LEU A 1 187 ? -9.660 4.058 2.131 1.00 96.69 187 LEU A CA 1
ATOM 1502 C C . LEU A 1 187 ? -10.242 2.782 2.740 1.00 96.69 187 LEU A C 1
ATOM 1504 O O . LEU A 1 187 ? -9.792 1.686 2.408 1.00 96.69 187 LEU A O 1
ATOM 1508 N N . ARG A 1 188 ? -11.259 2.916 3.596 1.00 97.69 188 ARG A N 1
ATOM 1509 C CA . ARG A 1 188 ? -11.946 1.778 4.199 1.00 97.69 188 ARG A CA 1
ATOM 1510 C C . ARG A 1 188 ? -12.719 0.976 3.158 1.00 97.69 188 ARG A C 1
ATOM 1512 O O . ARG A 1 188 ? -12.589 -0.241 3.132 1.00 97.69 188 ARG A O 1
ATOM 1519 N N . GLU A 1 189 ? -13.466 1.642 2.277 1.00 97.94 189 GLU A N 1
ATOM 1520 C CA . GLU A 1 189 ? -14.175 0.990 1.172 1.00 97.94 189 GLU A CA 1
ATOM 1521 C C . GLU A 1 189 ? -13.205 0.175 0.312 1.00 97.94 189 GLU A C 1
ATOM 1523 O O . GLU A 1 189 ? -13.437 -1.012 0.103 1.00 97.94 189 GLU A O 1
ATOM 1528 N N . ILE A 1 190 ? -12.089 0.781 -0.112 1.00 97.56 190 ILE A N 1
ATOM 1529 C CA . ILE A 1 190 ? -11.057 0.104 -0.907 1.00 97.56 190 ILE A CA 1
ATOM 1530 C C . ILE A 1 190 ? -10.453 -1.066 -0.129 1.00 97.56 190 ILE A C 1
ATOM 1532 O O . ILE A 1 190 ? -10.350 -2.155 -0.677 1.00 97.56 190 ILE A O 1
ATOM 1536 N N . GLY A 1 191 ? -10.079 -0.867 1.137 1.00 96.88 191 GLY A N 1
ATOM 1537 C CA . GLY A 1 191 ? -9.454 -1.897 1.968 1.00 96.88 191 GLY A CA 1
ATOM 1538 C C . GLY A 1 191 ? -10.364 -3.082 2.304 1.00 96.88 191 GLY A C 1
ATOM 1539 O O . GLY A 1 191 ? -9.871 -4.151 2.645 1.00 96.88 191 GLY A O 1
ATOM 1540 N N . LEU A 1 192 ? -11.686 -2.932 2.211 1.00 97.31 192 LEU A N 1
ATOM 1541 C CA . LEU A 1 192 ? -12.641 -4.029 2.420 1.00 97.31 192 LEU A CA 1
ATOM 1542 C C . LEU A 1 192 ? -12.975 -4.791 1.130 1.00 97.31 192 LEU A C 1
ATOM 1544 O O . LEU A 1 192 ? -13.696 -5.793 1.165 1.00 97.31 192 LEU A O 1
ATOM 1548 N N . MET A 1 193 ? -12.468 -4.347 -0.020 1.00 97.19 193 MET A N 1
ATOM 1549 C CA . MET A 1 193 ? -12.656 -5.058 -1.278 1.00 97.19 193 MET A CA 1
ATOM 1550 C C . MET A 1 193 ? -11.908 -6.395 -1.272 1.00 97.19 193 MET A C 1
ATOM 1552 O O . MET A 1 193 ? -10.894 -6.587 -0.614 1.00 97.19 193 MET A O 1
ATOM 1556 N N . THR A 1 194 ? -12.399 -7.358 -2.049 1.00 93.81 194 THR A N 1
ATOM 1557 C CA . THR A 1 194 ? -11.812 -8.710 -2.101 1.00 93.81 194 THR A CA 1
ATOM 1558 C C . THR A 1 194 ? -10.950 -8.949 -3.342 1.00 93.81 194 THR A C 1
ATOM 1560 O O . THR A 1 194 ? -10.074 -9.814 -3.330 1.00 93.81 194 THR A O 1
ATOM 1563 N N . GLY A 1 195 ? -11.182 -8.196 -4.421 1.00 92.38 195 GLY A N 1
ATOM 1564 C CA . GLY A 1 195 ? -10.484 -8.341 -5.697 1.00 92.38 195 GLY A CA 1
ATOM 1565 C C . GLY A 1 195 ? -9.347 -7.337 -5.863 1.00 92.38 195 GLY A C 1
ATOM 1566 O O . GLY A 1 195 ? -9.534 -6.144 -5.657 1.00 92.38 195 GLY A O 1
ATOM 1567 N N . HIS A 1 196 ? -8.177 -7.803 -6.292 1.00 92.62 196 HIS A N 1
ATOM 1568 C CA . HIS A 1 196 ? -7.036 -6.959 -6.651 1.00 92.62 196 HIS A CA 1
ATOM 1569 C C . HIS A 1 196 ? -6.255 -7.596 -7.804 1.00 92.62 196 HIS A C 1
ATOM 1571 O O . HIS A 1 196 ? -6.146 -8.822 -7.893 1.00 92.62 196 HIS A O 1
ATOM 1577 N N . SER A 1 197 ? -5.753 -6.761 -8.710 1.00 92.56 197 SER A N 1
ATOM 1578 C CA . SER A 1 197 ? -4.941 -7.168 -9.857 1.00 92.56 197 SER A CA 1
ATOM 1579 C C . SER A 1 197 ? -4.182 -5.964 -10.410 1.00 92.56 197 SER A C 1
ATOM 1581 O O . SER A 1 197 ? -4.748 -4.872 -10.474 1.00 92.56 197 SER A O 1
ATOM 1583 N N . SER A 1 198 ? -2.937 -6.153 -10.851 1.00 89.56 198 SER A N 1
ATOM 1584 C CA . SER A 1 198 ? -2.204 -5.125 -11.605 1.00 89.56 198 SER A CA 1
ATOM 1585 C C . SER A 1 198 ? -2.566 -5.099 -13.095 1.00 89.56 198 SER A C 1
ATOM 1587 O O . SER A 1 198 ? -2.086 -4.235 -13.827 1.00 89.56 198 SER A O 1
ATOM 1589 N N . ASN A 1 199 ? -3.454 -5.982 -13.564 1.00 88.50 199 ASN A N 1
ATOM 1590 C CA . ASN A 1 199 ? -3.916 -5.956 -14.948 1.00 88.50 199 ASN A CA 1
ATOM 1591 C C . ASN A 1 199 ? -4.618 -4.624 -15.269 1.00 88.50 199 ASN A C 1
ATOM 1593 O O . ASN A 1 199 ? -5.495 -4.183 -14.528 1.00 88.50 199 ASN A O 1
ATOM 1597 N N . GLY A 1 200 ? -4.237 -3.998 -16.384 1.00 80.75 200 GLY A N 1
ATOM 1598 C CA . GLY A 1 200 ? -4.724 -2.674 -16.787 1.00 80.75 200 GLY A CA 1
ATOM 1599 C C . GLY A 1 200 ? -3.998 -1.490 -16.135 1.00 80.75 200 GLY A C 1
ATOM 1600 O O . GLY A 1 200 ? -4.293 -0.347 -16.475 1.00 80.75 200 GLY A O 1
ATOM 1601 N N . TYR A 1 201 ? -3.031 -1.730 -15.242 1.00 84.00 201 TYR A N 1
ATOM 1602 C CA . TYR A 1 201 ? -2.196 -0.673 -14.674 1.00 84.00 201 TYR A CA 1
ATOM 1603 C C . TYR A 1 201 ? -1.025 -0.323 -15.606 1.00 84.00 201 TYR A C 1
ATOM 1605 O O . TYR A 1 201 ? -0.181 -1.172 -15.892 1.00 84.00 201 TYR A O 1
ATOM 1613 N N . ASP A 1 202 ? -0.944 0.936 -16.051 1.00 74.81 202 ASP A N 1
ATOM 1614 C CA . ASP A 1 202 ? 0.205 1.471 -16.797 1.00 74.81 202 ASP A CA 1
ATOM 1615 C C . ASP A 1 202 ? 1.079 2.367 -15.889 1.00 74.81 202 ASP A C 1
ATOM 1617 O O . ASP A 1 202 ? 0.715 3.519 -15.622 1.00 74.81 202 ASP A O 1
ATOM 1621 N N . PRO A 1 203 ? 2.253 1.891 -15.428 1.00 63.44 203 PRO A N 1
ATOM 1622 C CA . PRO A 1 203 ? 3.160 2.678 -14.591 1.00 63.44 203 PRO A CA 1
ATOM 1623 C C . PRO A 1 203 ? 3.838 3.845 -15.336 1.00 63.44 203 PRO A C 1
ATOM 1625 O O . PRO A 1 203 ? 4.449 4.706 -14.696 1.00 63.44 203 PRO A O 1
ATOM 1628 N N . GLY A 1 204 ? 3.754 3.904 -16.671 1.00 58.22 204 GLY A N 1
ATOM 1629 C CA . GLY A 1 204 ? 4.413 4.918 -17.497 1.00 58.22 204 GLY A CA 1
ATOM 1630 C C . GLY A 1 204 ? 3.833 6.333 -17.373 1.00 58.22 204 GLY A C 1
ATOM 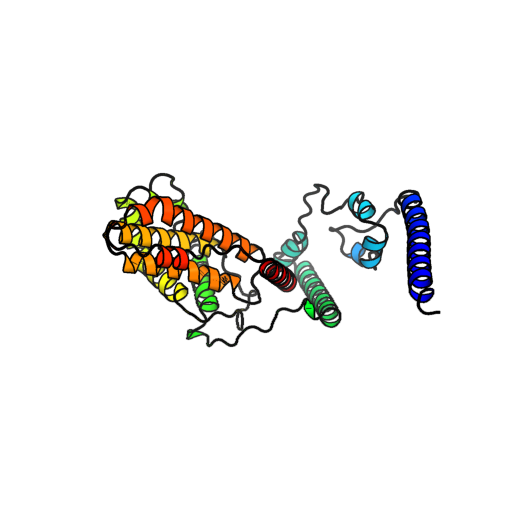1631 O O . GLY A 1 204 ? 4.536 7.304 -17.653 1.00 58.22 204 GLY A O 1
ATOM 1632 N N . HIS A 1 205 ? 2.590 6.475 -16.906 1.00 55.78 205 HIS A N 1
ATOM 1633 C CA . HIS A 1 205 ? 1.828 7.734 -16.918 1.00 55.78 205 HIS A CA 1
ATOM 1634 C C . HIS A 1 205 ? 1.800 8.492 -15.571 1.00 55.78 205 HIS A C 1
ATOM 1636 O O . HIS A 1 205 ? 0.830 9.190 -15.279 1.00 55.78 205 HIS A O 1
ATOM 1642 N N . GLN A 1 206 ? 2.897 8.422 -14.804 1.00 56.50 206 GLN A N 1
ATOM 1643 C CA . GLN A 1 206 ? 3.071 8.857 -13.401 1.00 56.50 206 GLN A CA 1
ATOM 1644 C C . GLN A 1 206 ? 2.657 7.774 -12.403 1.00 56.50 206 GLN A C 1
ATOM 1646 O O . GLN A 1 206 ? 1.480 7.604 -12.085 1.00 56.50 206 GLN A O 1
ATOM 1651 N N . ARG A 1 207 ? 3.663 7.066 -11.880 1.00 69.88 207 ARG A N 1
ATOM 1652 C CA . ARG A 1 207 ? 3.499 6.151 -10.752 1.00 69.88 207 ARG A CA 1
ATOM 1653 C C . ARG A 1 207 ? 3.123 6.977 -9.514 1.00 69.88 207 ARG A C 1
ATOM 1655 O O . ARG A 1 207 ? 3.903 7.866 -9.158 1.00 69.88 207 ARG A O 1
ATOM 1662 N N . PRO A 1 208 ? 1.969 6.710 -8.879 1.00 78.94 208 PRO A N 1
ATOM 1663 C CA . PRO A 1 208 ? 1.601 7.371 -7.638 1.00 78.94 208 PRO A CA 1
ATOM 1664 C C . PRO A 1 208 ? 2.657 7.119 -6.566 1.00 78.94 208 PRO A C 1
ATOM 1666 O O . PRO A 1 208 ? 3.323 6.081 -6.573 1.00 78.94 208 PRO A O 1
ATOM 1669 N N . ASN A 1 209 ? 2.801 8.052 -5.635 1.00 81.31 209 ASN A N 1
ATOM 1670 C CA . ASN A 1 209 ? 3.716 7.939 -4.520 1.00 81.31 209 ASN A CA 1
ATOM 1671 C C . ASN A 1 209 ? 3.259 6.798 -3.589 1.00 81.31 209 ASN A C 1
ATOM 1673 O O . ASN A 1 209 ? 2.258 6.941 -2.881 1.00 81.31 209 ASN A O 1
ATOM 1677 N N . PRO A 1 210 ? 3.990 5.671 -3.521 1.00 77.88 210 PRO A N 1
ATOM 1678 C CA . PRO A 1 210 ? 3.547 4.518 -2.743 1.00 77.88 210 PRO A CA 1
ATOM 1679 C C . PRO A 1 210 ? 3.609 4.783 -1.229 1.00 77.88 210 PRO A C 1
ATOM 1681 O O . PRO A 1 210 ? 2.929 4.108 -0.459 1.00 77.88 210 PRO A O 1
ATOM 1684 N N . TYR A 1 211 ? 4.343 5.812 -0.781 1.00 83.12 211 TYR A N 1
ATOM 1685 C CA . TYR A 1 211 ? 4.363 6.235 0.625 1.00 83.12 211 TYR A CA 1
ATOM 1686 C C . TYR A 1 211 ? 3.011 6.782 1.112 1.00 83.12 211 TYR A C 1
ATOM 1688 O O . TYR A 1 211 ? 2.793 6.855 2.323 1.00 83.12 211 TYR A O 1
ATOM 1696 N N . ASN A 1 212 ? 2.083 7.098 0.200 1.00 86.25 212 ASN A N 1
ATOM 1697 C CA . ASN A 1 212 ? 0.700 7.423 0.545 1.00 86.25 212 ASN A CA 1
ATOM 1698 C C . ASN A 1 212 ? 0.002 6.261 1.283 1.00 86.25 212 ASN A C 1
ATOM 1700 O O . ASN A 1 212 ? -0.899 6.495 2.082 1.00 86.25 212 ASN A O 1
ATOM 1704 N N . LEU A 1 213 ? 0.469 5.016 1.128 1.00 87.62 213 LEU A N 1
ATOM 1705 C CA . LEU A 1 213 ? -0.035 3.893 1.921 1.00 87.62 213 LEU A CA 1
ATOM 1706 C C . LEU A 1 213 ? 0.128 4.132 3.430 1.00 87.62 213 LEU A C 1
ATOM 1708 O O . LEU A 1 213 ? -0.821 3.938 4.182 1.00 87.62 213 LEU A O 1
ATOM 1712 N N . LEU A 1 214 ? 1.303 4.591 3.872 1.00 87.38 214 LEU A N 1
ATOM 1713 C CA . LEU A 1 214 ? 1.598 4.760 5.301 1.00 87.38 214 LEU A CA 1
ATOM 1714 C C . LEU A 1 214 ? 0.761 5.876 5.929 1.00 87.38 214 LEU A C 1
ATOM 1716 O O . LEU A 1 214 ? 0.279 5.736 7.048 1.00 87.38 214 LEU A O 1
ATOM 1720 N N . GLY A 1 215 ? 0.563 6.979 5.201 1.00 85.81 215 GLY A N 1
ATOM 1721 C CA . GLY A 1 215 ? -0.292 8.069 5.671 1.00 85.81 215 GLY A CA 1
ATOM 1722 C C . GLY A 1 215 ? -1.771 7.672 5.723 1.00 85.81 215 GLY A C 1
ATOM 1723 O O . GLY A 1 215 ? -2.469 8.045 6.662 1.00 85.81 215 GLY A O 1
ATOM 1724 N N . GLY A 1 216 ? -2.245 6.893 4.743 1.00 90.12 216 GLY A N 1
ATOM 1725 C CA . GLY A 1 216 ? -3.613 6.373 4.728 1.00 90.12 216 GLY A CA 1
ATOM 1726 C C . GLY A 1 216 ? -3.856 5.375 5.858 1.00 90.12 216 GLY A C 1
ATOM 1727 O O . GLY A 1 216 ? -4.879 5.443 6.534 1.00 90.12 216 GLY A O 1
ATOM 1728 N N . ALA A 1 217 ? -2.882 4.504 6.120 1.00 91.25 217 ALA A N 1
ATOM 1729 C CA . ALA A 1 217 ? -2.934 3.557 7.224 1.00 91.25 217 ALA A CA 1
ATOM 1730 C C . ALA A 1 217 ? -2.998 4.250 8.587 1.00 91.25 217 ALA A C 1
ATOM 1732 O O . ALA A 1 217 ? -3.833 3.891 9.408 1.00 91.25 217 ALA A O 1
ATOM 1733 N N . GLU A 1 218 ? -2.171 5.271 8.820 1.00 90.25 218 GLU A N 1
ATOM 1734 C CA . GLU A 1 218 ? -2.183 6.028 10.078 1.00 90.25 218 GLU A CA 1
ATOM 1735 C C . GLU A 1 218 ? -3.554 6.688 10.332 1.00 90.25 218 GLU A C 1
ATOM 1737 O O . GLU A 1 218 ? -4.055 6.660 11.455 1.00 90.25 218 GLU A O 1
ATOM 1742 N N . LEU A 1 219 ? -4.207 7.219 9.287 1.00 92.06 219 LEU A N 1
ATOM 1743 C CA . LEU A 1 219 ? -5.565 7.768 9.391 1.00 92.06 219 LEU A CA 1
ATOM 1744 C C . LEU A 1 219 ? -6.598 6.713 9.804 1.00 92.06 219 LEU A C 1
ATOM 1746 O O . LEU A 1 219 ? -7.421 6.979 10.680 1.00 92.06 219 LEU A O 1
ATOM 1750 N N . LEU A 1 220 ? -6.554 5.526 9.194 1.00 95.62 220 LEU A N 1
ATOM 1751 C CA . LEU A 1 220 ? -7.437 4.419 9.568 1.00 95.62 220 LEU A CA 1
ATOM 1752 C C . LEU A 1 220 ? -7.147 3.934 10.997 1.00 95.62 220 LEU A C 1
ATOM 1754 O O . LEU A 1 220 ? -8.068 3.685 11.767 1.00 95.62 220 LEU A O 1
ATOM 1758 N N . LEU A 1 221 ? -5.880 3.843 11.398 1.00 94.25 221 LEU A N 1
ATOM 1759 C CA . LEU A 1 221 ? -5.505 3.426 12.752 1.00 94.25 221 LEU A CA 1
ATOM 1760 C C . LEU A 1 221 ? -5.970 4.421 13.825 1.00 94.25 221 LEU A C 1
ATOM 1762 O O . LEU A 1 221 ? -6.430 4.003 14.891 1.00 94.25 221 LEU A O 1
ATOM 1766 N N . LEU A 1 222 ? -5.925 5.724 13.535 1.00 93.06 222 LEU A N 1
ATOM 1767 C CA . LEU A 1 222 ? -6.507 6.753 14.399 1.00 93.06 222 LEU A CA 1
ATOM 1768 C C . LEU A 1 222 ? -8.029 6.625 14.523 1.00 93.06 222 LEU A C 1
ATOM 1770 O O . LEU A 1 222 ? -8.554 6.711 15.634 1.00 93.06 222 LEU A O 1
ATOM 1774 N N . ASP A 1 223 ? -8.729 6.400 13.410 1.00 95.56 223 ASP A N 1
ATOM 1775 C CA . ASP A 1 223 ? -10.179 6.173 13.388 1.00 95.56 223 ASP A CA 1
ATOM 1776 C C . ASP A 1 223 ? -10.562 4.924 14.200 1.00 95.56 223 ASP A C 1
ATOM 1778 O O . ASP A 1 223 ? -11.432 4.998 15.070 1.00 95.56 223 ASP A O 1
ATOM 1782 N N . ALA A 1 224 ? -9.832 3.817 14.026 1.00 95.94 224 ALA A N 1
ATOM 1783 C CA . ALA A 1 224 ? -10.027 2.596 14.805 1.00 95.94 224 ALA A CA 1
ATOM 1784 C C . ALA A 1 224 ? -9.819 2.826 16.309 1.00 95.94 224 ALA A C 1
ATOM 1786 O O . ALA A 1 224 ? -10.595 2.340 17.133 1.00 95.94 224 ALA A O 1
ATOM 1787 N N . ARG A 1 225 ? -8.793 3.601 16.685 1.00 93.88 225 ARG A N 1
ATOM 1788 C CA . ARG A 1 225 ? -8.535 3.939 18.088 1.00 93.88 225 ARG A CA 1
ATOM 1789 C C . ARG A 1 225 ? -9.670 4.743 18.710 1.00 93.88 225 ARG A C 1
ATOM 1791 O O . ARG A 1 225 ? -10.077 4.441 19.829 1.00 93.88 225 ARG A O 1
ATOM 1798 N N . LEU A 1 226 ? -10.151 5.777 18.022 1.00 94.19 226 LEU A N 1
ATOM 1799 C CA . LEU A 1 226 ? -11.239 6.613 18.534 1.00 94.19 226 LEU A CA 1
ATOM 1800 C C . LEU A 1 226 ? -12.534 5.816 18.681 1.00 94.19 226 LEU A C 1
ATOM 1802 O O . LEU A 1 226 ? -13.199 5.944 19.705 1.00 94.19 226 LEU A O 1
ATOM 1806 N N . ALA A 1 227 ? -12.850 4.959 17.710 1.00 94.50 227 ALA A N 1
ATOM 1807 C CA . ALA A 1 227 ? -14.003 4.071 17.789 1.00 94.50 227 ALA A CA 1
ATOM 1808 C C . ALA A 1 227 ? -13.904 3.116 18.988 1.00 94.50 227 ALA A C 1
ATOM 1810 O O . ALA A 1 227 ? -14.838 3.031 19.784 1.00 94.50 227 ALA A O 1
ATOM 1811 N N . ALA A 1 228 ? -12.740 2.490 19.198 1.00 93.25 228 ALA A N 1
ATOM 1812 C CA . ALA A 1 228 ? -12.505 1.631 20.356 1.00 93.25 228 ALA A CA 1
ATOM 1813 C C . ALA A 1 228 ? -12.673 2.388 21.685 1.00 93.25 228 ALA A C 1
ATOM 1815 O O . ALA A 1 228 ? -13.362 1.906 22.579 1.00 93.25 228 ALA A O 1
ATOM 1816 N N . ALA A 1 229 ? -12.118 3.601 21.794 1.00 91.19 229 ALA A N 1
ATOM 1817 C CA . ALA A 1 229 ? -12.259 4.449 22.980 1.00 91.19 229 ALA A CA 1
ATOM 1818 C C . ALA A 1 229 ? -13.714 4.880 23.258 1.00 91.19 229 ALA A C 1
ATOM 1820 O O . ALA A 1 229 ? -14.065 5.180 24.397 1.00 91.19 229 ALA A O 1
ATOM 1821 N N . GLN A 1 230 ? -14.565 4.906 22.229 1.00 92.25 230 GLN A N 1
ATOM 1822 C CA . GLN A 1 230 ? -15.999 5.194 22.333 1.00 92.25 230 GLN A CA 1
ATOM 1823 C C . GLN A 1 230 ? -16.847 3.933 22.574 1.00 92.25 230 GLN A C 1
ATOM 1825 O O . GLN A 1 230 ? -18.066 4.031 22.705 1.00 92.25 230 GLN A O 1
ATOM 1830 N N . GLY A 1 231 ? -16.220 2.755 22.653 1.00 91.25 231 GLY A N 1
ATOM 1831 C CA . GLY A 1 231 ? -16.898 1.469 22.812 1.00 91.25 231 GLY A CA 1
ATOM 1832 C C . GLY A 1 231 ? -17.446 0.874 21.510 1.00 91.25 231 GLY A C 1
ATOM 1833 O O . GLY A 1 231 ? -18.076 -0.182 21.554 1.00 91.25 231 GLY A O 1
ATOM 1834 N N . ASP A 1 232 ? -17.188 1.493 20.353 1.00 94.00 232 ASP A N 1
ATOM 1835 C CA . ASP A 1 232 ? -17.555 0.957 19.039 1.00 94.00 232 ASP A CA 1
ATOM 1836 C C . ASP A 1 232 ? -16.497 -0.043 18.549 1.00 94.00 232 ASP A C 1
ATOM 1838 O O . ASP A 1 232 ? -15.635 0.225 17.705 1.00 94.00 232 ASP A O 1
ATOM 1842 N N . THR A 1 233 ? -16.545 -1.226 19.157 1.00 93.31 233 THR A N 1
ATOM 1843 C CA . THR A 1 233 ? -15.608 -2.322 18.891 1.00 93.31 233 THR A CA 1
ATOM 1844 C C . THR A 1 233 ? -15.733 -2.868 17.467 1.00 93.31 233 THR A C 1
ATOM 1846 O O . THR A 1 233 ? -14.725 -3.241 16.867 1.00 93.31 233 THR A O 1
ATOM 1849 N N . ALA A 1 234 ? -16.946 -2.869 16.907 1.00 93.75 234 ALA A N 1
ATOM 1850 C CA . ALA A 1 234 ? -17.226 -3.378 15.570 1.00 93.75 234 ALA A CA 1
ATOM 1851 C C . ALA A 1 234 ? -16.602 -2.484 14.494 1.00 93.75 234 ALA A C 1
ATOM 1853 O O . ALA A 1 234 ? -15.906 -2.988 13.610 1.00 93.75 234 ALA A O 1
ATOM 1854 N N . HIS A 1 235 ? -16.786 -1.164 14.603 1.00 95.69 235 HIS A N 1
ATOM 1855 C CA . HIS A 1 235 ? -16.161 -0.209 13.691 1.00 95.69 235 HIS A CA 1
ATOM 1856 C C . HIS A 1 235 ? -14.638 -0.250 13.806 1.00 95.69 235 HIS A C 1
ATOM 1858 O O . HIS A 1 235 ? -13.948 -0.313 12.792 1.00 95.69 235 HIS A O 1
ATOM 1864 N N . ALA A 1 236 ? -14.097 -0.285 15.028 1.00 95.81 236 ALA A N 1
ATOM 1865 C CA . ALA A 1 236 ? -12.654 -0.376 15.231 1.00 95.81 236 ALA A CA 1
ATOM 1866 C C . ALA A 1 236 ? -12.053 -1.621 14.553 1.00 95.81 236 ALA A C 1
ATOM 1868 O O . ALA A 1 236 ? -11.046 -1.524 13.848 1.00 95.81 236 ALA A O 1
ATOM 1869 N N . LEU A 1 237 ? -12.695 -2.780 14.714 1.00 95.56 237 LEU A N 1
ATOM 1870 C CA . LEU A 1 237 ? -12.260 -4.031 14.103 1.00 95.56 237 LEU A CA 1
ATOM 1871 C C . LEU A 1 237 ? -12.375 -4.010 12.570 1.00 95.56 237 LEU A C 1
ATOM 1873 O O . LEU A 1 237 ? -11.459 -4.459 11.877 1.00 95.56 237 LEU A O 1
ATOM 1877 N N . GLU A 1 238 ? -13.477 -3.488 12.027 1.00 96.75 238 GLU A N 1
ATOM 1878 C CA . GLU A 1 238 ? -13.659 -3.321 10.581 1.00 96.75 238 GLU A CA 1
ATOM 1879 C C . GLU A 1 238 ? -12.584 -2.405 9.985 1.00 96.75 238 GLU A C 1
ATOM 1881 O O . GLU A 1 238 ? -11.982 -2.741 8.964 1.00 96.75 238 GLU A O 1
ATOM 1886 N N . THR A 1 239 ? -12.268 -1.297 10.655 1.00 97.25 239 THR A N 1
ATOM 1887 C CA . THR A 1 239 ? -11.215 -0.381 10.214 1.00 97.25 239 THR A CA 1
ATOM 1888 C C . THR A 1 239 ? -9.833 -1.047 10.241 1.00 97.25 239 THR A C 1
ATOM 1890 O O . THR A 1 239 ? -9.057 -0.867 9.302 1.00 97.25 239 THR A O 1
ATOM 1893 N N . ILE A 1 240 ? -9.518 -1.896 11.231 1.00 96.25 240 ILE A N 1
ATOM 1894 C CA . ILE A 1 240 ? -8.275 -2.698 11.216 1.00 96.25 240 ILE A CA 1
ATOM 1895 C C . ILE A 1 240 ? -8.243 -3.672 10.032 1.00 96.25 240 ILE A C 1
ATOM 1897 O O . ILE A 1 240 ? -7.214 -3.781 9.359 1.00 96.25 240 ILE A O 1
ATOM 1901 N N . ARG A 1 241 ? -9.362 -4.347 9.737 1.00 95.88 241 ARG A N 1
ATOM 1902 C CA . ARG A 1 241 ? -9.472 -5.236 8.566 1.00 95.88 241 ARG A CA 1
ATOM 1903 C C . ARG A 1 241 ? -9.242 -4.477 7.268 1.00 95.88 241 ARG A C 1
ATOM 1905 O O . ARG A 1 241 ? -8.505 -4.965 6.417 1.00 95.88 241 ARG A O 1
ATOM 1912 N N . ALA A 1 242 ? -9.808 -3.281 7.144 1.00 97.12 242 ALA A N 1
ATOM 1913 C CA . ALA A 1 242 ? -9.610 -2.442 5.974 1.00 97.12 242 ALA A CA 1
ATOM 1914 C C . ALA A 1 242 ? -8.146 -2.003 5.823 1.00 97.12 242 ALA A C 1
ATOM 1916 O O . ALA A 1 242 ? -7.578 -2.138 4.742 1.00 97.12 242 ALA A O 1
ATOM 1917 N N . THR A 1 243 ? -7.493 -1.568 6.910 1.00 95.69 243 THR A N 1
ATOM 1918 C CA . THR A 1 243 ? -6.058 -1.227 6.901 1.00 95.69 243 THR A CA 1
ATOM 1919 C C . THR A 1 243 ? -5.208 -2.406 6.434 1.00 95.69 243 THR A C 1
ATOM 1921 O O . THR A 1 243 ? -4.292 -2.238 5.629 1.00 95.69 243 THR A O 1
ATOM 1924 N N . ARG A 1 244 ? -5.524 -3.624 6.887 1.00 93.12 244 ARG A N 1
ATOM 1925 C CA . ARG A 1 244 ? -4.856 -4.836 6.406 1.00 93.12 244 ARG A CA 1
ATOM 1926 C C . ARG A 1 244 ? -5.145 -5.109 4.928 1.00 93.12 244 ARG A C 1
ATOM 1928 O O . ARG A 1 244 ? -4.218 -5.438 4.194 1.00 93.12 244 ARG A O 1
ATOM 1935 N N . GLY A 1 245 ? -6.387 -4.961 4.481 1.00 93.94 245 GLY A N 1
ATOM 1936 C CA . GLY A 1 245 ? -6.740 -5.180 3.081 1.00 93.94 245 GLY A CA 1
ATOM 1937 C C . GLY A 1 245 ? -6.011 -4.227 2.134 1.00 93.94 245 GLY A C 1
ATOM 1938 O O . GLY A 1 245 ? -5.544 -4.666 1.088 1.00 93.94 245 GLY A O 1
ATOM 1939 N N . LEU A 1 246 ? -5.752 -2.976 2.540 1.00 94.31 246 LEU A N 1
ATOM 1940 C CA . LEU A 1 246 ? -4.867 -2.073 1.787 1.00 94.31 246 LEU A CA 1
ATOM 1941 C C . LEU A 1 246 ? -3.454 -2.651 1.597 1.00 94.31 246 LEU A C 1
ATOM 1943 O O . LEU A 1 246 ? -2.860 -2.482 0.531 1.00 94.31 246 LEU A O 1
ATOM 1947 N N . ALA A 1 247 ? -2.926 -3.358 2.602 1.00 91.19 247 ALA A N 1
ATOM 1948 C CA . ALA A 1 247 ? -1.645 -4.061 2.509 1.00 91.19 247 ALA A CA 1
ATOM 1949 C C . ALA A 1 247 ? -1.713 -5.159 1.455 1.00 91.19 247 ALA A C 1
ATOM 1951 O O . ALA A 1 247 ? -0.873 -5.220 0.557 1.00 91.19 247 ALA A O 1
ATOM 1952 N N . ASP A 1 248 ? -2.741 -5.998 1.575 1.00 91.06 248 ASP A N 1
ATOM 1953 C CA . ASP A 1 248 ? -2.954 -7.155 0.718 1.00 91.06 248 ASP A CA 1
ATOM 1954 C C . ASP A 1 248 ? -3.186 -6.720 -0.738 1.00 91.06 248 ASP A C 1
ATOM 1956 O O . ASP A 1 248 ? -2.731 -7.384 -1.663 1.00 91.06 248 ASP A O 1
ATOM 1960 N N . HIS A 1 249 ? -3.832 -5.576 -0.975 1.00 92.19 249 HIS A N 1
ATOM 1961 C CA . HIS A 1 249 ? -4.021 -5.030 -2.321 1.00 92.19 249 HIS A CA 1
ATOM 1962 C C . HIS A 1 249 ? -2.720 -4.548 -2.953 1.00 92.19 249 HIS A C 1
ATOM 1964 O O . HIS A 1 249 ? -2.572 -4.664 -4.167 1.00 92.19 249 HIS A O 1
ATOM 1970 N N . LEU A 1 250 ? -1.783 -4.028 -2.157 1.00 89.50 250 LEU A N 1
ATOM 1971 C CA . LEU A 1 250 ? -0.506 -3.533 -2.663 1.00 89.50 250 LEU A CA 1
ATOM 1972 C C . LEU A 1 250 ? 0.487 -4.669 -2.956 1.00 89.50 250 LEU A C 1
ATOM 1974 O O . LEU A 1 250 ? 1.221 -4.591 -3.938 1.00 89.50 250 LEU A O 1
ATOM 1978 N N . THR A 1 251 ? 0.520 -5.719 -2.129 1.00 88.69 251 THR A N 1
ATOM 1979 C CA . THR A 1 251 ? 1.461 -6.847 -2.287 1.00 88.69 251 THR A CA 1
ATOM 1980 C C . THR A 1 251 ? 0.868 -8.072 -2.979 1.00 88.69 251 THR A C 1
ATOM 1982 O O . THR A 1 251 ? 1.619 -8.929 -3.436 1.00 88.69 251 THR A O 1
ATOM 1985 N N . GLY A 1 252 ? -0.457 -8.167 -3.094 1.00 88.19 252 GLY A N 1
ATOM 1986 C CA . GLY A 1 252 ? -1.161 -9.306 -3.692 1.00 88.19 252 GLY A CA 1
ATOM 1987 C C . GLY A 1 252 ? -1.205 -9.317 -5.223 1.00 88.19 252 GLY A C 1
ATOM 1988 O O . GLY A 1 252 ? -1.800 -10.220 -5.814 1.00 88.19 252 GLY A O 1
ATOM 1989 N N . VAL A 1 253 ? -0.600 -8.326 -5.879 1.00 89.69 253 VAL A N 1
ATOM 1990 C CA . VAL A 1 253 ? -0.547 -8.204 -7.344 1.00 89.69 253 VAL A CA 1
ATOM 1991 C C . VAL A 1 253 ? 0.774 -8.725 -7.909 1.00 89.69 253 VAL A C 1
ATOM 1993 O O . VAL A 1 253 ? 1.800 -8.687 -7.229 1.00 89.69 253 VAL A O 1
ATOM 1996 N N . ALA A 1 254 ? 0.781 -9.198 -9.161 1.00 87.06 254 ALA A N 1
ATOM 1997 C CA . ALA A 1 254 ? 1.983 -9.782 -9.761 1.00 87.06 254 ALA A CA 1
ATOM 1998 C C . ALA A 1 254 ? 3.160 -8.796 -9.835 1.00 87.06 254 ALA A C 1
ATOM 2000 O O . ALA A 1 254 ? 4.312 -9.209 -9.729 1.00 87.06 254 ALA A O 1
ATOM 2001 N N . THR A 1 255 ? 2.880 -7.501 -9.995 1.00 86.81 255 THR A N 1
ATOM 2002 C CA . THR A 1 255 ? 3.904 -6.455 -10.127 1.00 86.81 255 THR A CA 1
ATOM 2003 C C . THR A 1 255 ? 4.470 -5.955 -8.796 1.00 86.81 255 THR A C 1
ATOM 2005 O O . THR A 1 255 ? 5.277 -5.027 -8.808 1.00 86.81 255 THR A O 1
ATOM 2008 N N . ALA A 1 256 ? 4.033 -6.487 -7.650 1.00 88.31 256 ALA A N 1
ATOM 2009 C CA . ALA A 1 256 ? 4.511 -6.026 -6.349 1.00 88.31 256 ALA A CA 1
ATOM 2010 C C . ALA A 1 256 ? 6.020 -6.278 -6.195 1.00 88.31 256 ALA A C 1
ATOM 2012 O O . ALA A 1 256 ? 6.491 -7.396 -6.408 1.00 88.31 256 ALA A O 1
ATOM 2013 N N . GLY A 1 257 ? 6.770 -5.238 -5.824 1.00 87.75 257 GLY A N 1
ATOM 2014 C CA . GLY A 1 257 ? 8.219 -5.283 -5.658 1.00 87.75 257 GLY A CA 1
ATOM 2015 C C . GLY A 1 257 ? 8.666 -5.230 -4.198 1.00 87.75 257 GLY A C 1
ATOM 2016 O O . GLY A 1 257 ? 7.866 -5.282 -3.257 1.00 87.75 257 GLY A O 1
ATOM 2017 N N . THR A 1 258 ? 9.976 -5.092 -3.989 1.00 87.31 258 THR A N 1
ATOM 2018 C CA . THR A 1 258 ? 10.555 -5.002 -2.637 1.00 87.31 258 THR A CA 1
ATOM 2019 C C . THR A 1 258 ? 10.110 -3.729 -1.913 1.00 87.31 258 THR A C 1
ATOM 2021 O O . THR A 1 258 ? 9.939 -3.745 -0.693 1.00 87.31 258 THR A O 1
ATOM 2024 N N . LEU A 1 259 ? 9.900 -2.620 -2.633 1.00 85.31 259 LEU A N 1
ATOM 2025 C CA . LEU A 1 259 ? 9.429 -1.372 -2.024 1.00 85.31 259 LEU A CA 1
ATOM 2026 C C . LEU A 1 259 ? 8.036 -1.548 -1.408 1.00 85.31 259 LEU A C 1
ATOM 2028 O O . LEU A 1 259 ? 7.841 -1.194 -0.246 1.00 85.31 259 LEU A O 1
ATOM 2032 N N . GLU A 1 260 ? 7.093 -2.127 -2.153 1.00 87.50 260 GLU A N 1
ATOM 2033 C CA . GLU A 1 260 ? 5.746 -2.436 -1.668 1.00 87.50 260 GLU A CA 1
ATOM 2034 C C . GLU A 1 260 ? 5.793 -3.362 -0.445 1.00 87.50 260 GLU A C 1
ATOM 2036 O O . GLU A 1 260 ? 5.132 -3.091 0.559 1.00 87.50 260 GLU A O 1
ATOM 2041 N N . GLY A 1 261 ? 6.643 -4.396 -0.478 1.00 87.25 261 GLY A N 1
ATOM 2042 C CA . GLY A 1 261 ? 6.873 -5.282 0.665 1.00 87.25 261 GLY A CA 1
ATOM 2043 C C . GLY A 1 261 ? 7.379 -4.549 1.915 1.00 87.25 261 GLY A C 1
ATOM 2044 O O . GLY A 1 261 ? 6.866 -4.770 3.013 1.00 87.25 261 GLY A O 1
ATOM 2045 N N . CYS A 1 262 ? 8.339 -3.632 1.762 1.00 85.81 262 CYS A N 1
ATOM 2046 C CA . CYS A 1 262 ? 8.848 -2.807 2.862 1.00 85.81 262 CYS A CA 1
ATOM 2047 C C . CYS A 1 262 ? 7.769 -1.891 3.458 1.00 85.81 262 CYS A C 1
ATOM 2049 O O . CYS A 1 262 ? 7.686 -1.754 4.680 1.00 85.81 262 CYS A O 1
ATOM 2051 N N . LEU A 1 263 ? 6.940 -1.271 2.613 1.00 87.19 263 LEU A N 1
ATOM 2052 C CA . LEU A 1 263 ? 5.851 -0.395 3.057 1.00 87.19 263 LEU A CA 1
ATOM 2053 C C . LEU A 1 263 ? 4.784 -1.176 3.827 1.00 87.19 263 LEU A C 1
ATOM 2055 O O . LEU A 1 263 ? 4.367 -0.744 4.899 1.00 87.19 263 LEU A O 1
ATOM 2059 N N . VAL A 1 264 ? 4.402 -2.356 3.335 1.00 88.94 264 VAL A N 1
ATOM 2060 C CA . VAL A 1 264 ? 3.482 -3.248 4.051 1.00 88.94 264 VAL A CA 1
ATOM 2061 C C . VAL A 1 264 ? 4.073 -3.715 5.379 1.00 88.94 264 VAL A C 1
ATOM 2063 O O . VAL A 1 264 ? 3.366 -3.709 6.383 1.00 88.94 264 VAL A O 1
ATOM 2066 N N . GLY A 1 265 ? 5.366 -4.043 5.430 1.00 85.94 265 GLY A N 1
ATOM 2067 C CA . GLY A 1 265 ? 6.040 -4.387 6.684 1.00 85.94 265 GLY A CA 1
ATOM 2068 C C . GLY A 1 265 ? 5.994 -3.253 7.717 1.00 85.94 265 GLY A C 1
ATOM 2069 O O . GLY A 1 265 ? 5.689 -3.492 8.887 1.00 85.94 265 GLY A O 1
ATOM 2070 N N . ALA A 1 266 ? 6.231 -2.008 7.289 1.00 85.75 266 ALA A N 1
ATOM 2071 C CA . ALA A 1 266 ? 6.106 -0.835 8.155 1.00 85.75 266 ALA A CA 1
ATOM 2072 C C . ALA A 1 266 ? 4.661 -0.632 8.646 1.00 85.75 266 ALA A C 1
ATOM 2074 O O . ALA A 1 266 ? 4.439 -0.390 9.833 1.00 85.75 266 ALA A O 1
ATOM 2075 N N . MET A 1 267 ? 3.678 -0.811 7.764 1.00 88.06 267 MET A N 1
ATOM 2076 C CA . MET A 1 267 ? 2.263 -0.700 8.114 1.00 88.06 267 MET A CA 1
ATOM 2077 C C . MET A 1 267 ? 1.808 -1.788 9.096 1.00 88.06 267 MET A C 1
ATOM 2079 O O . MET A 1 267 ? 1.105 -1.501 10.062 1.00 88.06 267 MET A O 1
ATOM 2083 N N . GLN A 1 268 ? 2.247 -3.036 8.912 1.00 88.88 268 GLN A N 1
ATOM 2084 C CA . GLN A 1 268 ? 1.976 -4.127 9.855 1.00 88.88 268 GLN A CA 1
ATOM 2085 C C . GLN A 1 268 ? 2.553 -3.833 11.242 1.00 88.88 268 GLN A C 1
ATOM 2087 O O . GLN A 1 268 ? 1.923 -4.143 12.254 1.00 88.88 268 GLN A O 1
ATOM 2092 N N . GLN A 1 269 ? 3.729 -3.202 11.307 1.00 86.31 269 GLN A N 1
ATOM 2093 C CA . GLN A 1 269 ? 4.292 -2.751 12.574 1.00 86.31 269 GLN A CA 1
ATOM 2094 C C . GLN A 1 269 ? 3.432 -1.653 13.223 1.00 86.31 269 GLN A C 1
ATOM 2096 O O . GLN A 1 269 ? 3.192 -1.724 14.427 1.00 86.31 269 GLN A O 1
ATOM 2101 N N . GLN A 1 270 ? 2.918 -0.686 12.454 1.00 87.50 270 GLN A N 1
ATOM 2102 C CA . GLN A 1 270 ? 1.992 0.337 12.966 1.00 87.50 270 GLN A CA 1
ATOM 2103 C C . GLN A 1 270 ? 0.700 -0.281 13.513 1.00 87.50 270 GLN A C 1
ATOM 2105 O O . GLN A 1 270 ? 0.318 0.031 14.639 1.00 87.50 270 GLN A O 1
ATOM 2110 N N . ILE A 1 271 ? 0.076 -1.206 12.771 1.00 90.81 271 ILE A N 1
ATOM 2111 C CA . ILE A 1 271 ? -1.121 -1.936 13.221 1.00 90.81 271 ILE A CA 1
ATOM 2112 C C . ILE A 1 271 ? -0.860 -2.589 14.585 1.00 90.81 271 ILE A C 1
ATOM 2114 O O . ILE A 1 271 ? -1.650 -2.420 15.512 1.00 90.81 271 ILE A O 1
ATOM 2118 N N . ARG A 1 272 ? 0.271 -3.293 14.740 1.00 89.50 272 ARG A N 1
ATOM 2119 C CA . ARG A 1 272 ? 0.645 -3.953 16.003 1.00 89.50 272 ARG A CA 1
ATOM 2120 C C . ARG A 1 272 ? 0.790 -2.967 17.157 1.00 89.50 272 ARG A C 1
ATOM 2122 O O . ARG A 1 272 ? 0.268 -3.239 18.235 1.00 89.50 272 ARG A O 1
ATOM 2129 N N . MET A 1 273 ? 1.480 -1.847 16.939 1.00 88.50 273 MET A N 1
ATOM 2130 C CA . MET A 1 273 ? 1.663 -0.827 17.976 1.00 88.50 273 MET A CA 1
ATOM 2131 C C . MET A 1 273 ? 0.316 -0.240 18.410 1.00 88.50 273 MET A C 1
ATOM 2133 O O . MET A 1 273 ? -0.004 -0.283 19.592 1.00 88.50 273 MET A O 1
ATOM 2137 N N . TYR A 1 274 ? -0.525 0.197 17.468 1.00 90.06 274 TYR A N 1
ATOM 2138 C CA . TYR A 1 274 ? -1.849 0.749 17.782 1.00 90.06 274 TYR A CA 1
ATOM 2139 C C . TYR A 1 274 ? -2.753 -0.252 18.505 1.00 90.06 274 TYR A C 1
ATOM 2141 O O . TYR A 1 274 ? -3.448 0.115 19.457 1.00 90.06 274 TYR A O 1
ATOM 2149 N N . LEU A 1 275 ? -2.728 -1.519 18.081 1.00 90.88 275 LEU A N 1
ATOM 2150 C CA . LEU A 1 275 ? -3.493 -2.578 18.729 1.00 90.88 275 LEU A CA 1
ATOM 2151 C C . LEU A 1 275 ? -3.081 -2.766 20.188 1.00 90.88 275 LEU A C 1
ATOM 2153 O O . LEU A 1 275 ? -3.945 -2.758 21.061 1.00 90.88 275 LEU A O 1
ATOM 2157 N N . MET A 1 276 ? -1.782 -2.906 20.454 1.00 89.69 276 MET A N 1
ATOM 2158 C CA . MET A 1 276 ? -1.275 -3.219 21.793 1.00 89.69 276 MET A CA 1
ATOM 2159 C C . MET A 1 276 ? -1.280 -2.014 22.735 1.00 89.69 276 MET A C 1
ATOM 2161 O O . MET A 1 276 ? -1.578 -2.165 23.916 1.00 89.69 276 MET A O 1
ATOM 2165 N N . GLU A 1 277 ? -0.950 -0.825 22.234 1.00 89.50 277 GLU A N 1
ATOM 2166 C CA . GLU A 1 277 ? -0.749 0.361 23.072 1.00 89.50 277 GLU A CA 1
ATOM 2167 C C . GLU A 1 277 ? -2.029 1.166 23.297 1.00 89.50 277 GLU A C 1
ATOM 2169 O O . GLU A 1 277 ? -2.100 1.935 24.252 1.00 89.50 277 GLU A O 1
ATOM 2174 N N . SER A 1 278 ? -3.031 1.045 22.420 1.00 88.56 278 SER A N 1
ATOM 2175 C CA . SER A 1 278 ? -4.196 1.938 22.451 1.00 88.56 278 SER A CA 1
ATOM 2176 C C . SER A 1 278 ? -5.541 1.246 22.272 1.00 88.56 278 SER A C 1
ATOM 2178 O O . SER A 1 278 ? -6.458 1.526 23.037 1.00 88.56 278 SER A O 1
ATOM 2180 N N . ILE A 1 279 ? -5.697 0.368 21.279 1.00 91.50 279 ILE A N 1
ATOM 2181 C CA . ILE A 1 279 ? -7.007 -0.220 20.959 1.00 91.50 279 ILE A CA 1
ATOM 2182 C C . ILE A 1 279 ? -7.388 -1.277 21.993 1.00 91.50 279 ILE A C 1
ATOM 2184 O O . ILE A 1 279 ? -8.358 -1.067 22.712 1.00 91.50 279 ILE A O 1
ATOM 2188 N N . L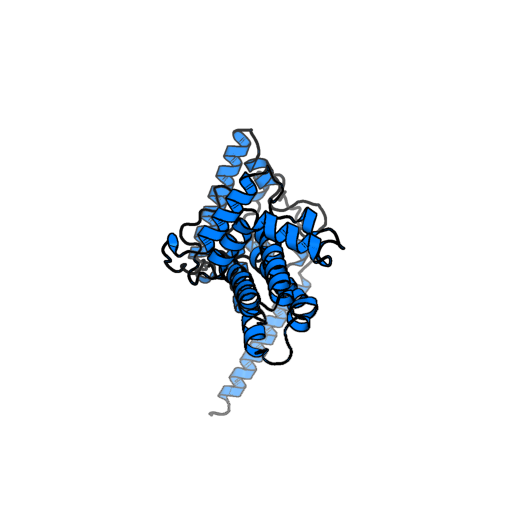EU A 1 280 ? -6.621 -2.369 22.120 1.00 91.06 280 LEU A N 1
ATOM 2189 C CA . LEU A 1 280 ? -6.959 -3.477 23.025 1.00 91.06 280 LEU A CA 1
ATOM 2190 C C . LEU A 1 280 ? -7.130 -3.032 24.489 1.00 91.06 280 LEU A C 1
ATOM 2192 O O . LEU A 1 280 ? -8.102 -3.466 25.102 1.00 91.06 280 LEU A O 1
ATOM 2196 N N . PRO A 1 281 ? -6.281 -2.142 25.051 1.00 90.94 281 PRO A N 1
ATOM 2197 C CA . PRO A 1 281 ? -6.484 -1.629 26.409 1.00 90.94 281 PRO A CA 1
ATOM 2198 C C . PRO A 1 281 ? -7.769 -0.811 26.599 1.00 90.94 281 PRO A C 1
ATOM 2200 O O . PRO A 1 281 ? -8.219 -0.654 27.731 1.00 90.94 281 PRO A O 1
ATOM 2203 N N . SER A 1 282 ? -8.336 -0.264 25.518 1.00 88.12 282 SER A N 1
ATOM 2204 C CA . SER A 1 282 ? -9.544 0.573 25.551 1.00 88.12 282 SER A CA 1
ATOM 2205 C C . SER A 1 282 ? -10.832 -0.224 25.332 1.00 88.12 282 SER A C 1
ATOM 2207 O O . SER A 1 282 ? -11.922 0.326 25.477 1.00 88.12 282 SER A O 1
ATOM 2209 N N . LEU A 1 283 ? -10.729 -1.506 24.972 1.00 87.69 283 LEU A N 1
ATOM 2210 C CA . LEU A 1 283 ? -11.885 -2.371 24.766 1.00 87.69 283 LEU A CA 1
ATOM 2211 C C . LEU A 1 283 ? -12.457 -2.858 26.115 1.00 87.69 283 LEU A C 1
ATOM 2213 O O . LEU A 1 283 ? -11.705 -3.084 27.067 1.00 87.69 283 LEU A O 1
ATOM 2217 N N . PRO A 1 284 ? -13.781 -3.067 26.217 1.00 84.81 284 PRO A N 1
ATOM 2218 C CA . PRO A 1 284 ? -14.397 -3.621 27.421 1.00 84.81 284 PRO A CA 1
ATOM 2219 C C . PRO A 1 284 ? -13.930 -5.064 27.663 1.00 84.81 284 PRO A C 1
ATOM 2221 O O . PRO A 1 284 ? -14.014 -5.889 26.763 1.00 84.81 284 PRO A O 1
ATOM 2224 N N . ALA A 1 285 ? -13.476 -5.390 28.878 1.00 79.62 285 ALA A N 1
ATOM 2225 C CA . ALA A 1 285 ? -12.916 -6.711 29.208 1.00 79.62 285 ALA A CA 1
ATOM 2226 C C . ALA A 1 285 ? -13.895 -7.880 28.969 1.00 79.62 285 ALA A C 1
ATOM 2228 O O . ALA A 1 285 ? -13.484 -8.992 28.631 1.00 79.62 285 ALA A O 1
ATOM 2229 N N . ASP A 1 286 ? -15.193 -7.610 29.102 1.00 75.75 286 ASP A N 1
ATOM 2230 C CA . ASP A 1 286 ? -16.259 -8.597 29.009 1.00 75.75 286 ASP A CA 1
ATOM 2231 C C . ASP A 1 286 ? -16.781 -8.659 27.563 1.00 75.75 286 ASP A C 1
ATOM 2233 O O . ASP A 1 286 ? -17.768 -8.014 27.216 1.00 75.75 286 ASP A O 1
ATOM 2237 N N . GLY A 1 287 ? -16.099 -9.411 26.692 1.00 67.94 287 GLY A N 1
ATOM 2238 C CA . GLY A 1 287 ? -16.573 -9.661 25.320 1.00 67.94 287 GLY A CA 1
ATOM 2239 C C . GLY A 1 287 ? -15.557 -9.466 24.195 1.00 67.94 287 GLY A C 1
ATOM 2240 O O . GLY A 1 287 ? -15.952 -9.451 23.032 1.00 67.94 287 GLY A O 1
ATOM 2241 N N . ILE A 1 288 ? -14.264 -9.329 24.501 1.00 82.38 288 ILE A N 1
ATOM 2242 C CA . ILE A 1 288 ? -13.220 -9.257 23.468 1.00 82.38 288 ILE A CA 1
ATOM 2243 C C . ILE A 1 288 ? -12.930 -10.660 22.931 1.00 82.38 288 ILE A C 1
ATOM 2245 O O . ILE A 1 288 ? -12.353 -11.496 23.628 1.00 82.38 288 ILE A O 1
ATOM 2249 N N . ASP A 1 289 ? -13.257 -10.894 21.662 1.00 88.69 289 ASP A N 1
ATOM 2250 C CA . ASP A 1 289 ? -12.739 -12.042 20.919 1.00 88.69 289 ASP A CA 1
ATOM 2251 C C . ASP A 1 289 ? -11.306 -11.752 20.450 1.00 88.69 289 ASP A C 1
ATOM 2253 O O . ASP A 1 289 ? -11.066 -11.232 19.360 1.00 88.69 289 ASP A O 1
ATOM 2257 N N . LEU A 1 290 ? -10.324 -12.074 21.294 1.00 87.19 290 LEU A N 1
ATOM 2258 C CA . LEU A 1 290 ? -8.909 -11.863 20.973 1.00 87.19 290 LEU A CA 1
ATOM 2259 C C . LEU A 1 290 ? -8.473 -12.585 19.689 1.00 87.19 290 LEU A C 1
ATOM 2261 O O . LEU A 1 290 ? -7.590 -12.081 18.995 1.00 87.19 290 LEU A O 1
ATOM 2265 N N . ALA A 1 291 ? -9.090 -13.722 19.348 1.00 88.62 291 ALA A N 1
ATOM 2266 C CA . ALA A 1 291 ? -8.755 -14.451 18.130 1.00 88.62 291 ALA A CA 1
ATOM 2267 C C . ALA A 1 291 ? -9.214 -13.682 16.884 1.00 88.62 291 ALA A C 1
ATOM 2269 O O . ALA A 1 291 ? -8.512 -13.664 15.873 1.00 88.62 291 ALA A O 1
ATOM 2270 N N . GLU A 1 292 ? -10.355 -12.996 16.960 1.00 90.44 292 GLU A N 1
ATOM 2271 C CA . GLU A 1 292 ? -10.847 -12.139 15.882 1.00 90.44 292 GLU A CA 1
ATOM 2272 C C . GLU A 1 292 ? -9.925 -10.931 15.642 1.00 90.44 292 GLU A C 1
ATOM 2274 O O . GLU A 1 292 ? -9.609 -10.607 14.492 1.00 90.44 292 GLU A O 1
ATOM 2279 N N . TRP A 1 293 ? -9.427 -10.309 16.714 1.00 91.00 293 TRP A N 1
ATOM 2280 C CA . TRP A 1 293 ? -8.461 -9.208 16.636 1.00 91.00 293 TRP A CA 1
ATOM 2281 C C . TRP A 1 293 ? -7.093 -9.662 16.120 1.00 91.00 293 TRP A C 1
ATOM 2283 O O . TRP A 1 293 ? -6.491 -8.981 15.288 1.00 91.00 293 TRP A O 1
ATOM 2293 N N . GLU A 1 294 ? -6.613 -10.828 16.554 1.00 88.50 294 GLU A N 1
ATOM 2294 C CA . GLU A 1 294 ? -5.377 -11.429 16.046 1.00 88.50 294 GLU A CA 1
ATOM 2295 C C . GLU A 1 294 ? -5.492 -11.750 14.548 1.00 88.50 294 GLU A C 1
ATOM 2297 O O . GLU A 1 294 ? -4.599 -11.430 13.752 1.00 88.50 294 GLU A O 1
ATOM 2302 N N . ALA A 1 295 ? -6.632 -12.317 14.143 1.00 87.69 295 ALA A N 1
ATOM 2303 C CA . ALA A 1 295 ? -6.938 -12.584 12.749 1.00 87.69 295 ALA A CA 1
ATOM 2304 C C . ALA A 1 295 ? -7.014 -11.288 11.933 1.00 87.69 295 ALA A C 1
ATOM 2306 O O . ALA A 1 295 ? -6.469 -11.245 10.832 1.00 87.69 295 ALA A O 1
ATOM 2307 N N . ALA A 1 296 ? -7.622 -10.218 12.451 1.00 87.44 296 ALA A N 1
ATOM 2308 C CA . ALA A 1 296 ? -7.684 -8.926 11.768 1.00 87.44 296 ALA A CA 1
ATOM 2309 C C . ALA A 1 296 ? -6.297 -8.274 11.623 1.00 87.44 296 ALA A C 1
ATOM 2311 O O . ALA A 1 296 ? -5.969 -7.776 10.548 1.00 87.44 296 ALA A O 1
ATOM 2312 N N . ALA A 1 297 ? -5.453 -8.357 12.655 1.00 83.62 297 ALA A N 1
ATOM 2313 C CA . ALA A 1 297 ? -4.090 -7.824 12.650 1.00 83.62 297 ALA A CA 1
ATOM 2314 C C . ALA A 1 297 ? -3.168 -8.518 11.638 1.00 83.62 297 ALA A C 1
ATOM 2316 O O . ALA A 1 297 ? -2.171 -7.939 11.206 1.00 83.62 297 ALA A O 1
ATOM 2317 N N . GLY A 1 298 ? -3.479 -9.767 11.270 1.00 75.25 298 GLY A N 1
ATOM 2318 C CA . GLY A 1 298 ? -2.730 -10.507 10.262 1.00 75.25 298 GLY A CA 1
ATOM 2319 C C . GLY A 1 298 ? -1.273 -10.719 10.642 1.00 75.25 298 GLY A C 1
ATOM 2320 O O . GLY A 1 298 ? -0.386 -10.453 9.835 1.00 75.25 298 GLY A O 1
ATOM 2321 N N . LEU A 1 299 ? -1.017 -11.219 11.856 1.00 64.38 299 LEU A N 1
ATOM 2322 C CA . LEU A 1 299 ? 0.324 -11.450 12.418 1.00 64.38 299 LEU A CA 1
ATOM 2323 C C . LEU A 1 299 ? 1.155 -12.547 11.704 1.00 64.38 299 LEU A C 1
ATOM 2325 O O . LEU A 1 299 ? 2.042 -13.151 12.301 1.00 64.38 299 LEU A O 1
ATOM 2329 N N . GLY A 1 300 ? 0.913 -12.801 10.417 1.00 61.41 300 GLY A N 1
ATOM 2330 C CA . GLY A 1 300 ? 1.682 -13.742 9.614 1.00 61.41 300 GLY A CA 1
ATOM 2331 C C . GLY A 1 300 ? 3.128 -13.287 9.399 1.00 61.41 300 GLY A C 1
ATOM 2332 O O . GLY A 1 300 ? 3.413 -12.107 9.206 1.00 61.41 300 GLY A O 1
ATOM 2333 N N . VAL A 1 301 ? 4.052 -14.246 9.409 1.00 59.34 301 VAL A N 1
ATOM 2334 C CA . VAL A 1 301 ? 5.443 -14.042 8.987 1.00 59.34 301 VAL A CA 1
ATOM 2335 C C . VAL A 1 301 ? 5.499 -14.138 7.461 1.00 59.34 301 VAL A C 1
ATOM 2337 O O . VAL A 1 301 ? 5.014 -15.125 6.900 1.00 59.34 301 VAL A O 1
ATOM 2340 N N . ALA A 1 302 ? 6.086 -13.136 6.797 1.00 61.19 302 ALA A N 1
ATOM 2341 C CA . ALA A 1 302 ? 6.337 -13.171 5.354 1.00 61.19 302 ALA A CA 1
ATOM 2342 C C . ALA A 1 302 ? 7.133 -14.434 4.984 1.00 61.19 302 ALA A C 1
ATOM 2344 O O . ALA A 1 302 ? 8.124 -14.771 5.639 1.00 61.19 302 ALA A O 1
ATOM 2345 N N . ARG A 1 303 ? 6.690 -15.164 3.958 1.00 55.47 303 ARG A N 1
ATOM 2346 C CA . ARG A 1 303 ? 7.279 -16.453 3.580 1.00 55.47 303 ARG A CA 1
ATOM 2347 C C . ARG A 1 303 ? 8.340 -16.257 2.488 1.00 55.47 303 ARG A C 1
ATOM 2349 O O . ARG A 1 303 ? 8.216 -15.356 1.666 1.00 55.47 303 ARG A O 1
ATOM 2356 N N . PRO A 1 304 ? 9.363 -17.129 2.393 1.00 55.72 304 PRO A N 1
ATOM 2357 C CA . PRO A 1 304 ? 10.378 -17.046 1.335 1.00 55.72 304 PRO A CA 1
ATOM 2358 C C . PRO A 1 304 ? 9.844 -16.954 -0.116 1.00 55.72 304 PRO A C 1
ATOM 2360 O O . PRO A 1 304 ? 10.437 -16.219 -0.907 1.00 55.72 304 PRO A O 1
ATOM 2363 N N . PRO A 1 305 ? 8.733 -17.626 -0.498 1.00 57.84 305 PRO A N 1
ATOM 2364 C CA . PRO A 1 305 ? 8.112 -17.445 -1.815 1.00 57.84 305 PRO A CA 1
ATOM 2365 C C . PRO A 1 305 ? 7.625 -16.016 -2.095 1.00 57.84 305 PRO A C 1
ATOM 2367 O O . PRO A 1 305 ? 7.659 -15.595 -3.250 1.00 57.84 305 PRO A O 1
ATOM 2370 N N . ASP A 1 306 ? 7.246 -15.264 -1.059 1.00 72.75 306 ASP A N 1
ATOM 2371 C CA . ASP A 1 306 ? 6.791 -13.875 -1.181 1.00 72.75 306 ASP A CA 1
ATOM 2372 C C . ASP A 1 306 ? 7.967 -12.978 -1.594 1.00 72.75 306 ASP A C 1
ATOM 2374 O O . ASP A 1 306 ? 7.841 -12.141 -2.483 1.00 72.75 306 ASP A O 1
ATOM 2378 N N . TYR A 1 307 ? 9.160 -13.240 -1.047 1.00 78.00 307 TYR A N 1
ATOM 2379 C CA . TYR A 1 307 ? 10.380 -12.514 -1.407 1.00 78.00 307 TYR A CA 1
ATOM 2380 C C . TYR A 1 307 ? 10.831 -12.799 -2.847 1.00 78.00 307 TYR A C 1
ATOM 2382 O O . TYR A 1 307 ? 11.177 -11.882 -3.588 1.00 78.00 307 TYR A O 1
ATOM 2390 N N . ALA A 1 308 ? 10.790 -14.062 -3.285 1.00 80.62 308 ALA A N 1
ATOM 2391 C CA . ALA A 1 308 ? 11.102 -14.413 -4.673 1.00 80.62 308 ALA A CA 1
ATOM 2392 C C . ALA A 1 308 ? 10.079 -13.839 -5.672 1.00 80.62 308 ALA A C 1
ATOM 2394 O O . ALA A 1 308 ? 10.421 -13.589 -6.829 1.00 80.62 308 ALA A O 1
ATOM 2395 N N . GLY A 1 309 ? 8.822 -13.661 -5.252 1.00 83.88 309 GLY A N 1
ATOM 2396 C CA . GLY A 1 309 ? 7.812 -12.912 -6.001 1.00 83.88 309 GLY A CA 1
ATOM 2397 C C . GLY A 1 309 ? 8.185 -11.435 -6.127 1.00 83.88 309 GLY A C 1
ATOM 2398 O O . GLY A 1 309 ? 8.264 -10.930 -7.240 1.00 83.88 309 GLY A O 1
ATOM 2399 N N . MET A 1 310 ? 8.535 -10.784 -5.013 1.00 85.94 310 MET A N 1
ATOM 2400 C CA . MET A 1 310 ? 8.946 -9.373 -4.989 1.00 85.94 310 MET A CA 1
ATOM 2401 C C . MET A 1 310 ? 10.184 -9.091 -5.847 1.00 85.94 310 MET A C 1
ATOM 2403 O O . MET A 1 310 ? 10.206 -8.120 -6.595 1.00 85.94 310 MET A O 1
ATOM 2407 N N . GLN A 1 311 ? 11.196 -9.965 -5.809 1.00 85.31 311 GLN A N 1
ATOM 2408 C CA . GLN A 1 311 ? 12.381 -9.833 -6.668 1.00 85.31 311 GLN A CA 1
ATOM 2409 C C . GLN A 1 311 ? 12.036 -9.955 -8.161 1.00 85.31 311 GLN A C 1
ATOM 2411 O O . GLN A 1 311 ? 12.634 -9.275 -8.993 1.00 85.31 311 GLN A O 1
ATOM 2416 N N . ARG A 1 312 ? 11.048 -10.791 -8.513 1.00 87.06 312 ARG A N 1
ATOM 2417 C CA . ARG A 1 312 ? 10.513 -10.854 -9.882 1.00 87.06 312 ARG A CA 1
ATOM 2418 C C . ARG A 1 312 ? 9.732 -9.591 -10.240 1.00 87.06 312 ARG A C 1
ATOM 2420 O O . ARG A 1 312 ? 9.885 -9.106 -11.357 1.00 87.06 312 ARG A O 1
ATOM 2427 N N . GLY A 1 313 ? 8.957 -9.038 -9.309 1.00 85.50 313 GLY A N 1
ATOM 2428 C CA . GLY A 1 313 ? 8.327 -7.723 -9.448 1.00 85.50 313 GLY A CA 1
ATOM 2429 C C . GLY A 1 313 ? 9.347 -6.634 -9.782 1.00 85.50 313 GLY A C 1
ATOM 2430 O O . GLY A 1 313 ? 9.224 -5.968 -10.807 1.00 85.50 313 GLY A O 1
ATOM 2431 N N . ASP A 1 314 ? 10.411 -6.529 -8.981 1.00 84.06 314 ASP A N 1
ATOM 2432 C CA . ASP A 1 314 ? 11.485 -5.549 -9.181 1.00 84.06 314 ASP A CA 1
ATOM 2433 C C . ASP A 1 314 ? 12.196 -5.731 -10.528 1.00 84.06 314 ASP A C 1
ATOM 2435 O O . ASP A 1 314 ? 12.443 -4.751 -11.228 1.00 84.06 314 ASP A O 1
ATOM 2439 N N . TRP A 1 315 ? 12.494 -6.977 -10.915 1.00 83.06 315 TRP A N 1
ATOM 2440 C CA . TRP A 1 315 ? 13.119 -7.299 -12.202 1.00 83.06 315 TRP A CA 1
ATOM 2441 C C . TRP A 1 315 ? 12.294 -6.812 -13.399 1.00 83.06 315 TRP A C 1
ATOM 2443 O O . TRP A 1 315 ? 12.856 -6.314 -14.370 1.00 83.06 315 TRP A O 1
ATOM 2453 N N . ASN A 1 316 ? 10.968 -6.951 -13.335 1.00 81.88 316 ASN A N 1
ATOM 2454 C CA . ASN A 1 316 ? 10.075 -6.608 -14.442 1.00 81.88 316 ASN A CA 1
ATOM 2455 C C . ASN A 1 316 ? 9.612 -5.137 -14.429 1.00 81.88 316 ASN A C 1
ATOM 2457 O O . ASN A 1 316 ? 8.963 -4.706 -15.379 1.00 81.88 316 ASN A O 1
ATOM 2461 N N . ALA A 1 317 ? 9.930 -4.374 -13.378 1.00 73.25 317 ALA A N 1
ATOM 2462 C CA . ALA A 1 317 ? 9.560 -2.964 -13.237 1.00 73.25 317 ALA A CA 1
ATOM 2463 C C . ALA A 1 317 ? 10.674 -1.968 -13.631 1.00 73.25 317 ALA A C 1
ATOM 2465 O O . ALA A 1 317 ? 10.420 -0.758 -13.627 1.00 73.25 317 ALA A O 1
ATOM 2466 N N . MET A 1 318 ? 11.893 -2.449 -13.919 1.00 58.09 318 MET A N 1
ATOM 2467 C CA . MET A 1 318 ? 13.036 -1.646 -14.396 1.00 58.09 318 MET A CA 1
ATOM 2468 C C . MET A 1 318 ? 13.045 -1.498 -15.916 1.00 58.09 318 MET A C 1
ATOM 2470 O O . MET A 1 318 ? 13.405 -0.387 -16.375 1.00 58.09 318 MET A O 1
#

Secondary structure (DSSP, 8-state):
-TTHHHHHHHHHHHHHHHHHHHHHHHHHHHTT-S-------BTTBGGGTTTT--HHHHHHT-HHHHHHSTT-TTSS----TTHHHHHHHH---HHHHHHHHHHHHHHHHHHHHHHHH-GGGSPPPPP---GGG-HHHHHHHHHHHHHHTTTTS-SS-HHHHSSTTTTT-HHHHHHHHHHTHHHHHHHHHHHT------TT--GGG----TTHHHHHHHHHHHHHHHHHHTT-HHHHHHHHHHHHHHHHHHHSSTT--HHHHHHHHHHHHHHHHHIIIIIHHHS-STT--HHHHHHHHT-PPPPHHHHHHHHHHHHHH-